Protein AF-A0A7C2GKR4-F1 (afdb_monomer_lite)

pLDDT: mean 96.45, std 2.6, range [79.19, 98.88]

Structure (mmCIF, N/CA/C/O backbone):
data_AF-A0A7C2GKR4-F1
#
_entry.id   AF-A0A7C2GKR4-F1
#
loop_
_atom_site.group_PDB
_atom_site.id
_atom_site.type_symbol
_atom_site.label_atom_id
_atom_site.label_alt_id
_atom_site.label_comp_id
_atom_site.label_asym_id
_atom_site.label_entity_id
_atom_site.label_seq_id
_atom_site.pdbx_PDB_ins_code
_atom_site.Cartn_x
_atom_site.Cartn_y
_atom_site.Cartn_z
_atom_site.occupancy
_atom_site.B_iso_or_equiv
_atom_site.auth_seq_id
_atom_site.auth_comp_id
_atom_site.auth_asym_id
_atom_site.auth_atom_id
_atom_site.pdbx_PDB_model_num
ATOM 1 N N . MET A 1 1 ? 15.691 4.548 -30.842 1.00 79.19 1 MET A N 1
ATOM 2 C CA . MET A 1 1 ? 14.379 3.906 -30.612 1.00 79.19 1 MET A CA 1
ATOM 3 C C . MET A 1 1 ? 13.362 5.008 -30.413 1.00 79.19 1 MET A C 1
ATOM 5 O O . MET A 1 1 ? 13.678 5.963 -29.714 1.00 79.19 1 MET A O 1
ATOM 9 N N . ASP A 1 2 ? 12.206 4.908 -31.058 1.00 91.75 2 ASP A N 1
ATOM 10 C CA . ASP A 1 2 ? 11.122 5.875 -30.891 1.00 91.75 2 ASP A CA 1
ATOM 11 C C . ASP A 1 2 ? 10.295 5.508 -29.648 1.00 91.75 2 ASP A C 1
ATOM 13 O O . ASP A 1 2 ? 9.691 4.438 -29.589 1.00 91.75 2 ASP A O 1
ATOM 17 N N . LEU A 1 3 ? 10.321 6.376 -28.632 1.00 93.88 3 LEU A N 1
ATOM 18 C CA . LEU A 1 3 ? 9.583 6.159 -27.385 1.00 93.88 3 LEU A CA 1
ATOM 19 C C . LEU A 1 3 ? 8.070 6.296 -27.583 1.00 93.88 3 LEU A C 1
ATOM 21 O O . LEU A 1 3 ? 7.325 5.684 -26.824 1.00 93.88 3 LEU A O 1
ATOM 25 N N . GLN A 1 4 ? 7.627 7.082 -28.571 1.00 96.06 4 GLN A N 1
ATOM 26 C CA . GLN A 1 4 ? 6.210 7.232 -28.894 1.00 96.06 4 GLN A CA 1
ATOM 27 C C . GLN A 1 4 ? 5.673 5.951 -29.512 1.00 96.06 4 GLN A C 1
ATOM 29 O O . GLN A 1 4 ? 4.728 5.384 -28.976 1.00 96.06 4 GLN A O 1
ATOM 34 N N . ALA A 1 5 ? 6.342 5.435 -30.543 1.00 95.56 5 ALA A N 1
ATOM 35 C CA . ALA A 1 5 ? 5.950 4.175 -31.168 1.00 95.56 5 ALA A CA 1
ATOM 36 C C . ALA A 1 5 ? 5.883 3.021 -30.149 1.00 95.56 5 ALA A C 1
ATOM 38 O O . ALA A 1 5 ? 4.905 2.281 -30.110 1.00 95.56 5 ALA A O 1
ATOM 39 N N . LEU A 1 6 ? 6.881 2.909 -29.262 1.00 95.44 6 LEU A N 1
ATOM 40 C CA . LEU A 1 6 ? 6.879 1.884 -28.215 1.00 95.44 6 LEU A CA 1
ATOM 41 C C . LEU A 1 6 ? 5.726 2.071 -27.211 1.00 95.44 6 LEU A C 1
ATOM 43 O O . LEU A 1 6 ? 5.112 1.095 -26.785 1.00 95.44 6 LEU A O 1
ATOM 47 N N . ALA A 1 7 ? 5.432 3.311 -26.820 1.00 97.38 7 ALA A N 1
ATOM 48 C CA . ALA A 1 7 ? 4.322 3.620 -25.926 1.00 97.38 7 ALA A CA 1
ATOM 49 C C . ALA A 1 7 ? 2.961 3.276 -26.560 1.00 97.38 7 ALA A C 1
ATOM 51 O O . ALA A 1 7 ? 2.108 2.689 -25.890 1.00 97.38 7 ALA A O 1
ATOM 52 N N . ASP A 1 8 ? 2.788 3.566 -27.851 1.00 97.69 8 ASP A N 1
ATOM 53 C CA . ASP A 1 8 ? 1.575 3.256 -28.612 1.00 97.69 8 ASP A CA 1
ATOM 54 C C . ASP A 1 8 ? 1.374 1.737 -28.739 1.00 97.69 8 ASP A C 1
ATOM 56 O O . ASP A 1 8 ? 0.300 1.230 -28.410 1.00 97.69 8 ASP A O 1
ATOM 60 N N . GLU A 1 9 ? 2.425 0.988 -29.093 1.00 96.25 9 GLU A N 1
ATOM 61 C CA . GLU A 1 9 ? 2.390 -0.482 -29.162 1.00 96.25 9 GLU A CA 1
ATOM 62 C C . GLU A 1 9 ? 2.041 -1.129 -27.813 1.00 96.25 9 GLU A C 1
ATOM 64 O O . GLU A 1 9 ? 1.281 -2.101 -27.745 1.00 96.25 9 GLU A O 1
ATOM 69 N N . VAL A 1 10 ? 2.618 -0.619 -26.719 1.00 97.38 10 VAL A N 1
ATOM 70 C CA . VAL A 1 10 ? 2.331 -1.119 -25.368 1.00 97.38 10 VAL A CA 1
ATOM 71 C C . VAL A 1 10 ? 0.897 -0.771 -24.962 1.00 97.38 10 VAL A C 1
ATOM 73 O O . VAL A 1 10 ? 0.216 -1.617 -24.378 1.00 97.38 10 VAL A O 1
ATOM 76 N N . SER A 1 11 ? 0.420 0.429 -25.298 1.00 97.75 11 SER A N 1
ATOM 77 C CA . SER A 1 11 ? -0.954 0.859 -25.019 1.00 97.75 11 SER A CA 1
ATOM 78 C C . SER A 1 11 ? -1.978 -0.023 -25.728 1.00 97.75 11 SER A C 1
ATOM 80 O O . SER A 1 11 ? -2.926 -0.499 -25.100 1.00 97.75 11 SER A O 1
ATOM 82 N N . GLU A 1 12 ? -1.762 -0.287 -27.019 1.00 97.00 12 GLU A N 1
ATOM 83 C CA . GLU A 1 12 ? -2.618 -1.159 -27.826 1.00 97.00 12 GLU A CA 1
ATOM 84 C C . GLU A 1 12 ? -2.652 -2.582 -27.256 1.00 97.00 12 GLU A C 1
ATOM 86 O O . GLU A 1 12 ? -3.723 -3.165 -27.095 1.00 97.00 12 GLU A O 1
ATOM 91 N N . HIS A 1 13 ? -1.492 -3.124 -26.870 1.00 96.19 13 HIS A N 1
ATOM 92 C CA . HIS A 1 13 ? -1.405 -4.462 -26.286 1.00 96.19 13 HIS A CA 1
ATOM 93 C C . HIS A 1 13 ? -2.127 -4.586 -24.934 1.00 96.19 13 HIS A C 1
ATOM 95 O O . HIS A 1 13 ? -2.734 -5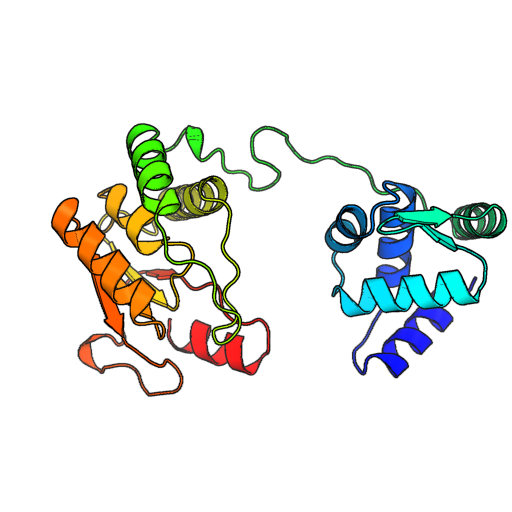.620 -24.648 1.00 96.19 13 HIS A O 1
ATOM 101 N N . LEU A 1 14 ? -2.030 -3.565 -24.079 1.00 96.25 14 LEU A N 1
ATOM 102 C CA . LEU A 1 14 ? -2.551 -3.616 -22.711 1.00 96.25 14 LEU A CA 1
ATOM 103 C C . LEU A 1 14 ? -4.010 -3.168 -22.588 1.00 96.25 14 LEU A C 1
ATOM 105 O O . LEU A 1 14 ? -4.655 -3.512 -21.594 1.00 96.25 14 LEU A O 1
ATOM 109 N N . GLY A 1 15 ? -4.524 -2.419 -23.566 1.00 95.56 15 GLY A N 1
ATOM 110 C CA . GLY A 1 15 ? -5.873 -1.853 -23.533 1.00 95.56 15 GLY A CA 1
ATOM 111 C C . GLY A 1 15 ? -6.021 -0.657 -22.585 1.00 95.56 15 GLY A C 1
ATOM 112 O O . GLY A 1 15 ? -7.141 -0.306 -22.219 1.00 95.56 15 GLY A O 1
ATOM 113 N N . PHE A 1 16 ? -4.913 -0.036 -22.169 1.00 94.62 16 PHE A N 1
ATOM 114 C CA . PHE A 1 16 ? -4.896 1.194 -21.373 1.00 94.62 16 PHE A CA 1
ATOM 115 C C . PHE A 1 16 ? -3.690 2.065 -21.760 1.00 94.62 16 PHE A C 1
ATOM 117 O O . PHE A 1 16 ? -2.688 1.531 -22.237 1.00 94.62 16 PHE A O 1
ATOM 124 N N . PRO A 1 17 ? -3.761 3.397 -21.575 1.00 96.75 17 PRO A N 1
ATOM 125 C CA . PRO A 1 17 ? -2.723 4.301 -22.054 1.00 96.75 17 PRO A CA 1
ATOM 126 C C . PRO A 1 17 ? -1.402 4.133 -21.294 1.00 96.75 17 PRO A C 1
ATOM 128 O O . PRO A 1 17 ? -1.359 4.179 -20.065 1.00 96.75 17 PRO A O 1
ATOM 131 N N . VAL A 1 18 ? -0.319 4.018 -22.056 1.00 97.81 18 VAL A N 1
ATOM 132 C CA . VAL A 1 18 ? 1.076 4.134 -21.631 1.00 97.81 18 VAL A CA 1
ATOM 133 C C . VAL A 1 18 ? 1.699 5.251 -22.459 1.00 97.81 18 VAL A C 1
ATOM 135 O O . VAL A 1 18 ? 1.571 5.281 -23.677 1.00 97.81 18 VAL A O 1
ATOM 138 N N . SER A 1 19 ? 2.347 6.207 -21.803 1.00 97.88 19 SER A N 1
ATOM 139 C CA . SER A 1 19 ? 2.937 7.380 -22.448 1.00 97.88 19 SER A CA 1
ATOM 140 C C . SER A 1 19 ? 4.431 7.187 -22.753 1.00 97.88 19 SER A C 1
ATOM 142 O O . SER A 1 19 ? 5.107 6.375 -22.113 1.00 97.88 19 SER A O 1
ATOM 144 N N . PRO A 1 20 ? 5.023 7.998 -23.649 1.00 97.38 20 PRO A N 1
ATOM 145 C CA . PRO A 1 20 ? 6.476 8.011 -23.846 1.00 97.38 20 PRO A CA 1
ATOM 146 C C . PRO A 1 20 ? 7.244 8.334 -22.556 1.00 97.38 20 PRO A C 1
ATOM 148 O O . PRO A 1 20 ? 8.371 7.876 -22.359 1.00 97.38 20 PRO A O 1
ATOM 151 N N . ALA A 1 21 ? 6.637 9.116 -21.656 1.00 96.94 21 ALA A N 1
ATOM 152 C CA . ALA A 1 21 ? 7.205 9.424 -20.348 1.00 96.94 21 ALA A CA 1
ATOM 153 C C . ALA A 1 21 ? 7.235 8.188 -19.432 1.00 96.94 21 ALA A C 1
ATOM 155 O O . ALA A 1 21 ? 8.199 8.011 -18.688 1.00 96.94 21 ALA A O 1
ATOM 156 N N . ASP A 1 22 ? 6.235 7.308 -19.512 1.00 97.69 22 ASP A N 1
ATOM 157 C CA . ASP A 1 22 ? 6.207 6.029 -18.790 1.0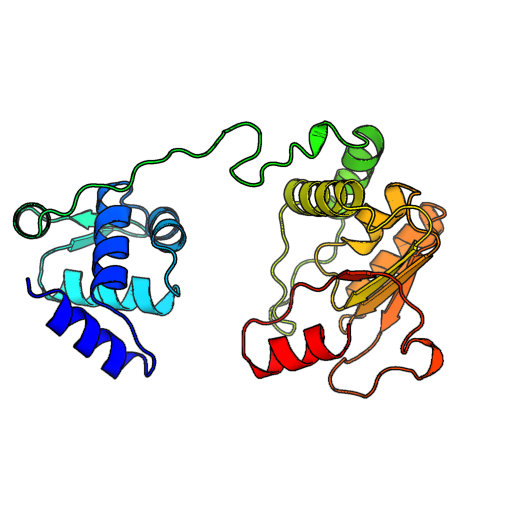0 97.69 22 ASP A CA 1
ATOM 158 C C . ASP A 1 22 ? 7.331 5.112 -19.257 1.00 97.69 22 ASP A C 1
ATOM 160 O O . ASP A 1 22 ? 8.124 4.636 -18.443 1.00 97.69 22 ASP A O 1
ATOM 164 N N . VAL A 1 23 ? 7.472 4.953 -20.575 1.00 97.62 23 VAL A N 1
ATOM 165 C CA . VAL A 1 23 ? 8.570 4.190 -21.186 1.00 97.62 23 VAL A CA 1
ATOM 166 C C . VAL A 1 23 ? 9.926 4.759 -20.757 1.00 97.62 23 VAL A C 1
ATOM 168 O O . VAL A 1 23 ? 10.808 4.017 -20.314 1.00 97.62 23 VAL A O 1
ATOM 171 N N . ARG A 1 24 ? 10.084 6.090 -20.811 1.00 97.44 24 ARG A N 1
ATOM 172 C CA . ARG A 1 24 ? 11.295 6.787 -20.354 1.00 97.44 24 ARG A CA 1
ATOM 173 C C . ARG A 1 24 ? 11.609 6.483 -18.887 1.00 97.44 24 ARG A C 1
ATOM 175 O O . ARG A 1 24 ? 12.774 6.256 -18.563 1.00 97.44 24 ARG A O 1
ATOM 182 N N . ARG A 1 25 ? 10.603 6.472 -18.005 1.00 97.44 25 ARG A N 1
ATOM 183 C CA . ARG A 1 25 ? 10.774 6.153 -16.576 1.00 97.44 25 ARG A CA 1
ATOM 184 C C . ARG A 1 25 ? 11.200 4.706 -16.357 1.00 97.44 25 ARG A C 1
ATOM 186 O O . ARG A 1 25 ? 12.098 4.484 -15.549 1.00 97.44 25 ARG A O 1
ATOM 193 N N . VAL A 1 26 ? 10.635 3.751 -17.099 1.00 97.94 26 VAL A N 1
ATOM 194 C CA . VAL A 1 26 ? 11.051 2.338 -17.036 1.00 97.94 26 VAL A CA 1
ATOM 195 C C . VAL A 1 26 ? 12.521 2.187 -17.437 1.00 97.94 26 VAL A C 1
ATOM 197 O O . VAL A 1 26 ? 13.283 1.572 -16.697 1.00 97.94 26 VAL A O 1
ATOM 200 N N . TRP A 1 27 ? 12.958 2.806 -18.541 1.00 96.88 27 TRP A N 1
ATOM 201 C CA . TRP A 1 27 ? 14.374 2.804 -18.947 1.00 96.88 27 TRP A CA 1
ATOM 202 C C . TRP A 1 27 ? 15.300 3.451 -17.924 1.00 96.88 27 TRP A C 1
ATOM 204 O O . TRP A 1 27 ? 16.346 2.892 -17.600 1.00 96.88 27 TRP A O 1
ATOM 214 N N . ALA A 1 28 ? 14.925 4.621 -17.408 1.00 97.44 28 ALA A N 1
ATOM 215 C CA . ALA A 1 28 ? 15.723 5.333 -16.419 1.00 97.44 28 ALA A CA 1
ATOM 216 C C . ALA A 1 28 ? 15.856 4.530 -15.112 1.00 97.44 28 ALA A C 1
ATOM 218 O O . ALA A 1 28 ? 16.925 4.508 -14.502 1.00 97.44 28 ALA A O 1
ATOM 219 N N . ALA A 1 29 ? 14.784 3.860 -14.679 1.00 97.81 29 ALA A N 1
ATOM 220 C CA . ALA A 1 29 ? 14.792 3.018 -13.489 1.00 97.81 29 ALA A CA 1
ATOM 221 C C . ALA A 1 29 ? 15.652 1.762 -13.703 1.00 97.81 29 ALA A C 1
ATOM 223 O O . ALA A 1 29 ? 16.520 1.474 -12.882 1.00 97.81 29 ALA A O 1
ATOM 224 N N . LEU A 1 30 ? 15.469 1.074 -14.836 1.00 97.75 30 LEU A N 1
ATOM 225 C CA . LEU A 1 30 ? 16.258 -0.092 -15.245 1.00 97.75 30 LEU A CA 1
ATOM 226 C C . LEU A 1 30 ? 17.761 0.220 -15.309 1.00 97.75 30 LEU A C 1
ATOM 228 O O . LEU A 1 30 ? 18.599 -0.579 -14.897 1.00 97.75 30 LEU A O 1
ATOM 232 N N . ALA A 1 31 ? 18.121 1.395 -15.828 1.00 97.06 31 ALA A N 1
ATOM 233 C CA . ALA A 1 31 ? 19.513 1.822 -15.906 1.00 97.06 31 ALA A CA 1
ATOM 234 C C . ALA A 1 31 ? 20.141 2.084 -14.525 1.00 97.06 31 ALA A C 1
ATOM 236 O O . ALA A 1 31 ? 21.366 2.063 -14.408 1.00 97.06 31 ALA A O 1
ATOM 237 N N . ALA A 1 32 ? 19.326 2.336 -13.495 1.00 96.88 32 ALA A N 1
ATOM 238 C CA . ALA A 1 32 ? 19.787 2.535 -12.123 1.00 96.88 32 ALA A CA 1
ATOM 239 C C . ALA A 1 32 ? 19.924 1.219 -11.344 1.00 96.88 32 ALA A C 1
ATOM 241 O O . ALA A 1 32 ? 20.833 1.098 -10.525 1.00 96.88 32 ALA A O 1
ATOM 242 N N . ASP A 1 33 ? 19.043 0.247 -11.584 1.00 96.56 33 ASP A N 1
ATOM 243 C CA . ASP A 1 33 ? 19.065 -1.066 -10.937 1.00 96.56 33 ASP A CA 1
ATOM 244 C C . ASP A 1 33 ? 18.518 -2.135 -11.902 1.00 96.56 33 ASP A C 1
ATOM 246 O O . ASP A 1 33 ? 17.401 -1.981 -12.394 1.00 96.56 33 ASP A O 1
ATOM 250 N N . PRO A 1 34 ? 19.266 -3.217 -12.191 1.00 96.81 34 PRO A N 1
ATOM 251 C CA . P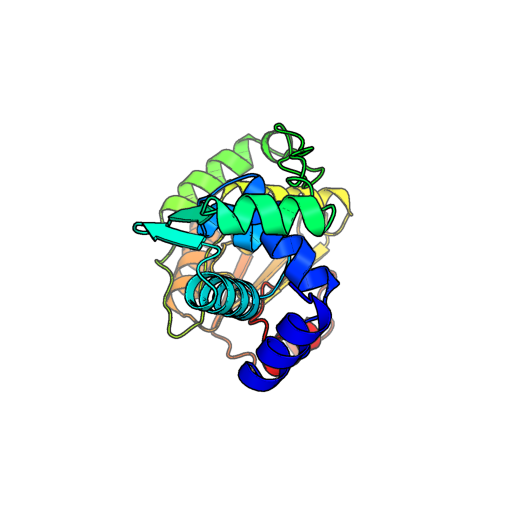RO A 1 34 ? 18.813 -4.257 -13.109 1.00 96.81 34 PRO A CA 1
ATOM 252 C C . PRO A 1 34 ? 17.735 -5.192 -12.534 1.00 96.81 34 PRO A C 1
ATOM 254 O O . PRO A 1 34 ? 17.172 -5.971 -13.300 1.00 96.81 34 PRO A O 1
ATOM 257 N N . SER A 1 35 ? 17.459 -5.198 -11.225 1.00 97.38 35 SER A N 1
ATOM 258 C CA . SER A 1 35 ? 16.428 -6.082 -10.656 1.00 97.38 35 SER A CA 1
ATOM 259 C C . SER A 1 35 ? 15.026 -5.580 -11.008 1.00 97.38 35 SER A C 1
ATOM 261 O O . SER A 1 35 ? 14.661 -4.457 -10.655 1.00 97.38 35 SER A O 1
ATOM 263 N N . PHE A 1 36 ? 14.216 -6.421 -11.661 1.00 96.94 36 PHE A N 1
ATOM 264 C CA . PHE A 1 36 ? 12.839 -6.092 -12.053 1.00 96.94 36 PHE A CA 1
ATOM 265 C C . PHE A 1 36 ? 11.995 -5.623 -10.868 1.00 96.94 36 PHE A C 1
ATOM 267 O O . PHE A 1 36 ? 11.309 -4.604 -10.952 1.00 96.94 36 PHE A O 1
ATOM 274 N N . TRP A 1 37 ? 12.124 -6.308 -9.732 1.00 95.94 37 TRP A N 1
ATOM 275 C CA . TRP A 1 37 ? 11.410 -5.979 -8.499 1.00 95.94 37 TRP A CA 1
ATOM 276 C C . TRP A 1 37 ? 11.900 -4.691 -7.826 1.00 95.94 37 TRP A C 1
ATOM 278 O O . TRP A 1 37 ? 11.194 -4.143 -6.987 1.00 95.94 37 TRP A O 1
ATOM 288 N N . SER A 1 38 ? 13.067 -4.175 -8.222 1.00 94.81 38 SER A N 1
ATOM 289 C CA . SER A 1 38 ? 13.585 -2.877 -7.777 1.00 94.81 38 SER A CA 1
ATOM 290 C C . SER A 1 38 ? 13.164 -1.745 -8.716 1.00 94.81 38 SER A C 1
ATOM 292 O O . SER A 1 38 ? 12.601 -0.737 -8.280 1.00 94.81 38 SER A O 1
ATOM 294 N N . PHE A 1 39 ? 13.388 -1.888 -10.027 1.00 96.38 39 PHE A N 1
ATOM 295 C CA . PHE A 1 39 ? 13.142 -0.779 -10.948 1.00 96.38 39 PHE A CA 1
ATOM 296 C C . PHE A 1 39 ? 11.670 -0.602 -11.327 1.00 96.38 39 PHE A C 1
ATOM 298 O O . PHE A 1 39 ? 11.259 0.533 -11.579 1.00 96.38 39 PHE A O 1
ATOM 305 N N . ALA A 1 40 ? 10.864 -1.670 -11.378 1.00 96.44 40 ALA A N 1
ATOM 306 C CA . ALA A 1 40 ? 9.464 -1.554 -11.789 1.00 96.44 40 ALA A CA 1
ATOM 307 C C . ALA A 1 40 ? 8.646 -0.678 -10.815 1.00 96.44 40 ALA A C 1
ATOM 309 O O . ALA A 1 40 ? 7.997 0.258 -11.293 1.00 96.44 40 ALA A O 1
ATOM 310 N N . PRO A 1 41 ? 8.748 -0.842 -9.477 1.00 94.06 41 PRO A N 1
ATOM 311 C CA . PRO A 1 41 ? 8.127 0.092 -8.534 1.00 94.06 41 PRO A CA 1
ATOM 312 C C . PRO A 1 41 ? 8.673 1.523 -8.661 1.00 94.06 41 PRO A C 1
ATOM 314 O O . PRO A 1 41 ? 7.910 2.492 -8.648 1.00 94.06 41 PRO A O 1
ATOM 317 N N . ARG A 1 42 ? 9.992 1.681 -8.863 1.00 94.75 42 ARG A N 1
ATOM 318 C CA . ARG A 1 4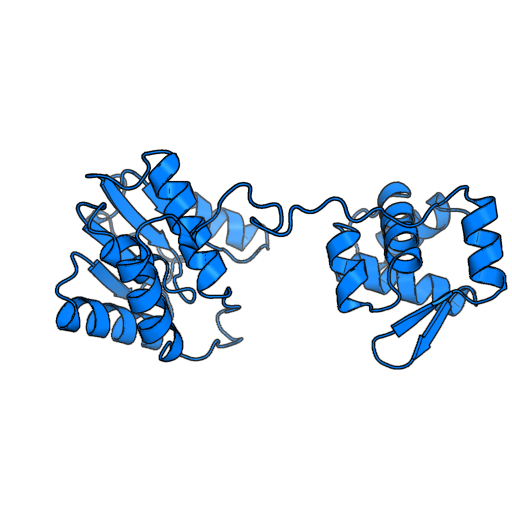2 ? 10.636 3.002 -9.019 1.00 94.75 42 ARG A CA 1
ATOM 319 C C . ARG A 1 42 ? 10.193 3.747 -10.278 1.00 94.75 42 ARG A C 1
ATOM 321 O O . ARG A 1 42 ? 10.181 4.978 -10.276 1.00 94.75 42 ARG A O 1
ATOM 328 N N . ALA A 1 43 ? 9.806 3.031 -11.333 1.00 96.38 43 ALA A N 1
ATOM 329 C CA . ALA A 1 43 ? 9.278 3.629 -12.556 1.00 96.38 43 ALA A CA 1
ATOM 330 C C . ALA A 1 43 ? 7.899 4.286 -12.350 1.00 96.38 43 ALA A C 1
ATOM 332 O O . ALA A 1 43 ? 7.535 5.168 -13.129 1.00 96.38 43 ALA A O 1
ATOM 333 N N . ARG A 1 44 ? 7.167 3.918 -11.283 1.00 95.56 44 ARG A N 1
ATOM 334 C CA . ARG A 1 44 ? 5.817 4.417 -10.956 1.00 95.56 44 ARG A CA 1
ATOM 335 C C . ARG A 1 44 ? 4.837 4.266 -12.123 1.00 95.56 44 ARG A C 1
ATOM 337 O O . ARG A 1 44 ? 4.131 5.208 -12.484 1.00 95.56 44 ARG A O 1
ATOM 344 N N . VAL A 1 45 ? 4.841 3.075 -12.713 1.00 96.38 45 VAL A N 1
ATOM 345 C CA . VAL A 1 45 ? 3.907 2.626 -13.752 1.00 96.38 45 VAL A CA 1
ATOM 346 C C . VAL A 1 45 ? 3.292 1.293 -13.315 1.00 96.38 45 VAL A C 1
ATOM 348 O O . VAL A 1 45 ? 3.922 0.584 -12.525 1.00 96.38 45 VAL A O 1
ATOM 351 N N . PRO A 1 46 ? 2.106 0.904 -13.821 1.00 95.75 46 PRO A N 1
ATOM 352 C CA . PRO A 1 46 ? 1.541 -0.411 -13.531 1.00 95.75 46 PRO A CA 1
ATOM 353 C C . PRO A 1 46 ? 2.527 -1.536 -13.868 1.00 95.75 46 PRO A C 1
ATOM 355 O O . PRO A 1 46 ? 3.189 -1.489 -14.908 1.00 95.75 46 PRO A O 1
ATOM 358 N N . LEU A 1 47 ? 2.590 -2.585 -13.042 1.00 95.75 47 LEU A N 1
ATOM 359 C CA . LEU A 1 47 ? 3.534 -3.696 -13.233 1.00 95.75 47 LEU A CA 1
ATOM 360 C C . LEU A 1 47 ? 3.417 -4.328 -14.632 1.00 95.75 47 LEU A C 1
ATOM 362 O O . LEU A 1 47 ? 4.424 -4.640 -15.267 1.00 95.75 47 LEU A O 1
ATOM 366 N N . ARG A 1 48 ? 2.183 -4.442 -15.149 1.00 96.00 48 ARG A N 1
ATOM 367 C CA . ARG A 1 48 ? 1.908 -4.928 -16.513 1.00 96.00 48 ARG A CA 1
ATOM 368 C C . ARG A 1 48 ? 2.520 -4.031 -17.593 1.00 96.00 48 ARG A C 1
ATOM 370 O O . ARG A 1 48 ? 3.009 -4.550 -18.591 1.00 96.00 48 ARG A O 1
ATOM 377 N N . ALA A 1 49 ? 2.542 -2.714 -17.380 1.00 97.44 49 ALA A N 1
ATOM 378 C CA 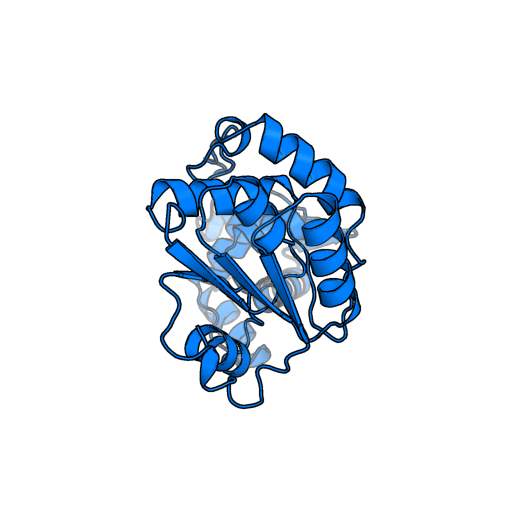. ALA A 1 49 ? 3.187 -1.767 -18.286 1.00 97.44 49 ALA A CA 1
ATOM 379 C C . ALA A 1 49 ? 4.713 -1.906 -18.249 1.00 97.44 49 ALA A C 1
ATOM 381 O O . ALA A 1 49 ? 5.333 -2.021 -19.303 1.00 97.44 49 ALA A O 1
ATOM 382 N N . ALA A 1 50 ? 5.318 -1.987 -17.057 1.00 97.62 50 ALA A N 1
ATOM 383 C CA . ALA A 1 50 ? 6.758 -2.226 -16.926 1.00 97.62 50 ALA A CA 1
ATOM 384 C C . ALA A 1 50 ? 7.182 -3.537 -17.613 1.00 97.62 50 ALA A C 1
ATOM 386 O O . ALA A 1 50 ? 8.143 -3.544 -18.383 1.00 97.62 50 ALA A O 1
ATOM 387 N N . GLY A 1 51 ? 6.435 -4.625 -17.397 1.00 97.31 51 GLY A N 1
ATOM 388 C CA . GLY A 1 51 ? 6.682 -5.918 -18.041 1.00 97.31 51 GLY A CA 1
ATOM 389 C C . GLY A 1 51 ? 6.542 -5.874 -19.566 1.00 97.31 51 GLY A C 1
ATOM 390 O O . GLY A 1 51 ? 7.411 -6.381 -20.273 1.00 97.31 51 GLY A O 1
ATOM 391 N N . ALA A 1 52 ? 5.498 -5.221 -20.089 1.00 97.81 52 ALA A N 1
ATOM 392 C CA . ALA A 1 52 ? 5.296 -5.074 -21.532 1.00 97.81 52 ALA A CA 1
ATOM 393 C C . ALA A 1 52 ? 6.408 -4.247 -22.197 1.00 97.81 52 ALA A C 1
ATOM 395 O O . ALA A 1 52 ? 6.896 -4.618 -23.265 1.00 97.81 52 ALA A O 1
ATOM 396 N N . VAL A 1 53 ? 6.862 -3.172 -21.541 1.00 97.81 53 VAL A N 1
ATOM 397 C CA . VAL A 1 53 ? 8.025 -2.398 -21.994 1.00 97.81 53 VAL A CA 1
ATOM 398 C C . VAL A 1 53 ? 9.268 -3.289 -22.024 1.00 97.81 53 VAL A C 1
ATOM 400 O O . VAL A 1 53 ? 9.918 -3.371 -23.061 1.00 97.81 53 VAL A O 1
ATOM 403 N N . VAL A 1 54 ? 9.576 -4.017 -20.944 1.00 97.56 54 VAL A N 1
ATOM 404 C CA . VAL A 1 54 ? 10.732 -4.937 -20.892 1.00 97.56 54 VAL A CA 1
ATOM 405 C C . VAL A 1 54 ? 10.686 -5.975 -22.016 1.00 97.56 54 VAL A C 1
ATOM 407 O O . VAL A 1 54 ? 11.689 -6.156 -22.703 1.00 97.56 54 VAL A O 1
ATOM 410 N N . ALA A 1 55 ? 9.530 -6.592 -22.266 1.00 97.00 55 ALA A N 1
ATOM 411 C CA . ALA A 1 55 ? 9.367 -7.588 -23.326 1.00 97.00 55 ALA A CA 1
ATOM 412 C C . ALA A 1 55 ? 9.657 -7.017 -24.727 1.00 97.00 55 ALA A C 1
ATOM 414 O O . ALA A 1 55 ? 10.268 -7.677 -25.567 1.00 97.00 55 ALA A O 1
ATOM 415 N N . ARG A 1 56 ? 9.261 -5.767 -24.997 1.00 96.81 56 ARG A N 1
ATOM 416 C CA . ARG A 1 56 ? 9.555 -5.096 -26.276 1.00 96.81 56 ARG A CA 1
ATOM 417 C C . ARG A 1 56 ? 11.026 -4.723 -26.416 1.00 96.81 56 ARG A C 1
ATOM 419 O O . ARG A 1 56 ? 11.589 -4.835 -27.502 1.00 96.81 56 ARG A O 1
ATOM 426 N N . LEU A 1 57 ? 11.668 -4.327 -25.321 1.00 96.50 57 LEU A N 1
ATOM 427 C CA . LEU A 1 57 ? 13.105 -4.060 -25.304 1.00 96.50 57 LEU A CA 1
ATOM 428 C C . LEU A 1 57 ? 13.924 -5.326 -25.536 1.00 96.50 57 LEU A C 1
ATOM 430 O O . LEU A 1 57 ? 14.944 -5.269 -26.223 1.00 96.50 57 LEU A O 1
ATOM 434 N N . GLU A 1 58 ? 13.482 -6.451 -24.979 1.00 97.50 58 GLU A N 1
ATOM 435 C CA . GLU A 1 58 ? 14.106 -7.755 -25.192 1.00 97.50 58 GLU A CA 1
ATOM 436 C C . GLU A 1 58 ? 13.954 -8.179 -26.655 1.00 97.50 58 GLU A C 1
ATOM 438 O O . GLU A 1 58 ? 14.946 -8.501 -27.306 1.00 97.50 58 GLU A O 1
ATOM 443 N N . ALA A 1 59 ? 12.740 -8.080 -27.210 1.00 96.38 59 ALA A N 1
ATOM 444 C CA . ALA A 1 59 ? 12.473 -8.384 -28.617 1.00 96.38 59 ALA A CA 1
ATOM 445 C C . ALA A 1 59 ? 13.302 -7.513 -29.581 1.00 96.38 59 ALA A C 1
ATOM 447 O O . ALA A 1 59 ? 13.700 -7.973 -30.650 1.00 96.38 59 ALA A O 1
ATOM 448 N N . ALA A 1 60 ? 13.605 -6.272 -29.190 1.00 95.62 60 ALA A N 1
ATOM 449 C CA . ALA A 1 60 ? 14.478 -5.363 -29.930 1.00 95.62 60 ALA A CA 1
ATOM 450 C C . ALA A 1 60 ? 15.986 -5.596 -29.682 1.00 95.62 60 ALA A C 1
ATOM 452 O O . ALA A 1 60 ? 16.815 -4.848 -30.203 1.00 95.62 60 ALA A O 1
ATOM 453 N N . GLY A 1 61 ? 16.368 -6.587 -28.869 1.00 97.50 61 GLY A N 1
ATOM 454 C CA . GLY A 1 61 ? 17.763 -6.893 -28.530 1.00 97.50 61 GLY A CA 1
ATOM 455 C C . GLY A 1 61 ? 18.450 -5.836 -27.656 1.00 97.50 61 GLY A C 1
ATOM 456 O O . GLY A 1 61 ? 19.682 -5.795 -27.578 1.00 97.50 61 GLY A O 1
ATOM 457 N N . LEU A 1 62 ? 17.684 -4.955 -27.007 1.00 97.62 62 LEU A N 1
ATOM 458 C CA . LEU A 1 62 ? 18.207 -3.881 -26.157 1.00 97.62 62 LEU A CA 1
ATOM 459 C C . LEU A 1 62 ? 18.425 -4.324 -24.711 1.00 97.62 62 LEU A C 1
ATOM 461 O O . LEU A 1 62 ? 19.249 -3.741 -24.003 1.00 97.62 62 LEU A O 1
ATOM 465 N N . VAL A 1 63 ? 17.719 -5.361 -24.272 1.00 98.12 63 VAL A N 1
ATOM 466 C CA . VAL A 1 63 ? 17.939 -5.984 -22.966 1.00 98.12 63 VAL A CA 1
ATOM 467 C C . VAL A 1 63 ? 18.065 -7.496 -23.088 1.00 98.12 63 VAL A C 1
ATOM 469 O O . VAL A 1 63 ? 17.588 -8.087 -24.052 1.00 98.12 63 VAL A O 1
ATOM 472 N N . SER A 1 64 ? 18.705 -8.111 -22.099 1.00 97.81 64 SER A N 1
ATOM 473 C CA . SER A 1 64 ? 18.713 -9.555 -21.877 1.00 97.81 64 SER A CA 1
ATOM 474 C C . SER A 1 64 ? 18.134 -9.881 -20.500 1.00 97.81 64 SER A C 1
ATOM 476 O O . SER A 1 64 ? 18.297 -9.101 -19.554 1.00 97.81 64 SER A O 1
ATOM 478 N N . LEU A 1 65 ? 17.477 -11.036 -20.386 1.00 97.12 65 LEU A N 1
ATOM 479 C CA . LEU A 1 65 ? 16.857 -11.510 -19.149 1.00 97.12 65 LEU A CA 1
ATOM 480 C C . LEU A 1 65 ? 17.710 -12.603 -18.487 1.00 97.12 65 LEU A C 1
ATOM 482 O O . LEU A 1 65 ? 18.096 -13.579 -19.125 1.00 97.12 65 LEU A O 1
ATOM 486 N N . GLU A 1 66 ? 17.991 -12.443 -17.193 1.00 93.69 66 GLU A N 1
ATOM 487 C CA . GLU A 1 66 ? 18.720 -13.400 -16.350 1.00 93.69 66 GLU A CA 1
ATOM 488 C C . GLU A 1 66 ? 17.996 -13.551 -15.002 1.00 93.69 66 GLU A C 1
ATOM 490 O O . GLU A 1 66 ? 18.280 -12.829 -14.043 1.00 93.69 66 GLU A O 1
ATOM 495 N N . GLY A 1 67 ? 17.044 -14.484 -14.913 1.00 90.19 67 GLY A N 1
ATOM 496 C CA . GLY A 1 67 ? 16.206 -14.627 -13.717 1.00 90.19 67 GLY A CA 1
ATOM 497 C C . GLY A 1 67 ? 15.333 -13.388 -13.504 1.00 90.19 67 GLY A C 1
ATOM 498 O O . GLY A 1 67 ? 14.556 -13.027 -14.382 1.00 90.19 67 GLY A O 1
ATOM 499 N N . ASP A 1 68 ? 15.471 -12.725 -12.355 1.00 89.62 68 ASP A N 1
ATOM 500 C CA . ASP A 1 68 ? 14.783 -11.464 -12.039 1.00 89.62 68 ASP A CA 1
ATOM 501 C C . ASP A 1 68 ? 15.522 -10.215 -12.554 1.00 89.62 68 ASP A C 1
ATOM 503 O O . ASP A 1 68 ? 15.078 -9.088 -12.321 1.00 89.62 68 ASP A O 1
ATOM 507 N N . LYS A 1 69 ? 16.661 -10.392 -13.237 1.00 96.62 69 LYS A N 1
ATOM 508 C CA . LYS A 1 69 ? 17.491 -9.289 -13.725 1.00 96.62 69 LYS A CA 1
ATOM 509 C C . LYS A 1 69 ? 17.230 -9.009 -15.192 1.00 96.62 69 LYS A C 1
ATOM 511 O O . LYS A 1 69 ? 17.317 -9.896 -16.038 1.00 96.62 69 LYS A O 1
ATOM 516 N N . VAL A 1 70 ? 17.020 -7.736 -15.489 1.00 98.00 70 VAL A N 1
ATOM 517 C CA . VAL A 1 70 ? 16.967 -7.178 -16.836 1.00 98.00 70 VAL A CA 1
ATOM 518 C C . VAL A 1 70 ? 18.256 -6.389 -17.044 1.00 98.00 70 VAL A C 1
ATOM 520 O O . VAL A 1 70 ? 18.579 -5.488 -16.271 1.00 98.00 70 VAL A O 1
ATOM 523 N N . ARG A 1 71 ? 19.050 -6.741 -18.055 1.00 97.62 71 ARG A N 1
ATOM 524 C CA . ARG A 1 71 ? 20.350 -6.100 -18.307 1.00 97.62 71 ARG A CA 1
ATOM 525 C C . ARG A 1 71 ? 20.365 -5.411 -19.652 1.00 97.62 71 ARG A C 1
ATOM 527 O O . ARG A 1 71 ? 20.021 -6.021 -20.653 1.00 97.62 71 ARG A O 1
ATOM 534 N N . LEU A 1 72 ? 20.841 -4.168 -19.689 1.00 97.19 72 LEU A N 1
ATOM 535 C CA . LEU A 1 72 ? 21.082 -3.464 -20.947 1.00 97.19 72 LEU A CA 1
ATOM 536 C C . LEU A 1 72 ? 22.204 -4.151 -21.738 1.00 97.19 72 LEU A C 1
ATOM 538 O O . LEU A 1 72 ? 23.336 -4.268 -21.248 1.00 97.19 72 LEU A O 1
ATOM 542 N N . THR A 1 73 ? 21.902 -4.539 -22.977 1.00 98.00 73 THR A N 1
ATOM 543 C CA . THR A 1 73 ? 22.907 -4.970 -23.958 1.00 98.00 73 THR A CA 1
ATOM 544 C C . THR A 1 73 ? 23.758 -3.769 -24.397 1.00 98.00 73 THR A C 1
ATOM 546 O O . THR A 1 73 ? 23.394 -2.621 -24.115 1.00 98.00 73 THR A O 1
ATOM 549 N N . PRO A 1 74 ? 24.883 -3.966 -25.111 1.00 98.06 74 PRO A N 1
ATOM 550 C CA . PRO A 1 74 ? 25.614 -2.848 -25.709 1.00 98.06 74 PRO A CA 1
ATOM 551 C C . PRO A 1 74 ? 24.718 -1.949 -26.577 1.00 98.06 74 PRO A C 1
ATOM 553 O O . PRO A 1 74 ? 24.769 -0.730 -26.441 1.00 98.06 74 PRO A O 1
ATOM 556 N N . ALA A 1 75 ? 23.828 -2.546 -27.380 1.00 97.50 75 ALA A N 1
ATOM 557 C CA . ALA A 1 75 ? 22.849 -1.810 -28.180 1.00 97.50 75 ALA A CA 1
ATOM 558 C C . ALA A 1 75 ? 21.852 -1.030 -27.305 1.00 97.50 75 ALA A C 1
ATOM 560 O O . ALA A 1 75 ? 21.558 0.129 -27.595 1.00 97.50 75 ALA A O 1
ATOM 561 N N . GLY A 1 76 ? 21.379 -1.627 -26.204 1.00 96.94 76 GLY A N 1
ATOM 562 C CA . GLY A 1 76 ? 20.512 -0.959 -25.232 1.00 96.94 76 GLY A CA 1
ATOM 563 C C . GLY A 1 76 ? 21.157 0.254 -24.572 1.00 96.94 76 GLY A C 1
ATOM 564 O O . GLY A 1 76 ? 20.515 1.293 -24.450 1.00 96.94 76 GLY A O 1
ATOM 565 N N . ARG A 1 77 ? 22.438 0.157 -24.199 1.00 96.50 77 ARG A N 1
ATOM 566 C CA . ARG A 1 77 ? 23.197 1.282 -23.620 1.00 96.50 77 ARG A CA 1
ATOM 567 C C . ARG A 1 77 ? 23.327 2.435 -24.610 1.00 96.50 77 ARG A C 1
ATOM 569 O O . ARG A 1 77 ? 22.994 3.563 -24.264 1.00 96.50 77 ARG A O 1
ATOM 576 N N . THR A 1 78 ? 23.714 2.144 -25.851 1.00 96.69 78 THR A N 1
ATOM 577 C CA . THR A 1 78 ? 23.790 3.161 -26.909 1.00 96.69 78 THR A CA 1
ATOM 578 C C . THR A 1 78 ? 22.427 3.801 -27.182 1.00 96.69 78 THR A C 1
ATOM 580 O O . THR A 1 78 ? 22.338 5.018 -27.320 1.00 96.69 78 THR A O 1
ATOM 583 N N . ALA A 1 79 ? 21.348 3.014 -27.220 1.00 95.81 79 ALA A N 1
ATOM 584 C CA . ALA A 1 79 ? 20.000 3.541 -27.430 1.00 95.81 79 ALA A CA 1
ATOM 585 C C . ALA A 1 79 ? 19.540 4.453 -26.275 1.00 95.81 79 ALA A C 1
ATOM 587 O O . ALA A 1 79 ? 18.907 5.482 -26.518 1.00 95.81 79 ALA A O 1
ATOM 588 N N . LEU A 1 80 ? 19.886 4.098 -25.035 1.00 94.94 80 LEU A N 1
ATOM 589 C CA . LEU A 1 80 ? 19.600 4.877 -23.830 1.00 94.94 80 LEU A CA 1
ATOM 590 C C . LEU A 1 80 ? 20.334 6.229 -23.833 1.00 94.94 80 LEU A C 1
ATOM 592 O O . LEU A 1 80 ? 19.718 7.265 -23.569 1.00 94.94 80 LEU A O 1
ATOM 596 N N . GLU A 1 81 ? 21.614 6.230 -24.215 1.00 94.94 81 GLU A N 1
ATOM 597 C CA . GLU A 1 81 ? 22.425 7.443 -24.390 1.00 94.94 81 GLU A CA 1
ATOM 598 C C . GLU A 1 81 ? 21.869 8.350 -25.496 1.00 94.94 81 GLU A C 1
ATOM 600 O O . GLU A 1 81 ? 21.682 9.547 -25.280 1.00 94.94 81 GLU A O 1
ATOM 605 N N . GLN A 1 82 ? 21.529 7.784 -26.660 1.00 94.88 82 GLN A N 1
ATOM 606 C CA . GLN A 1 82 ? 20.940 8.526 -27.785 1.00 94.88 82 GLN A CA 1
ATOM 607 C C . GLN A 1 82 ? 19.587 9.158 -27.435 1.00 94.88 82 GLN A C 1
ATOM 609 O O . GLN A 1 82 ? 19.263 10.235 -27.931 1.00 94.88 82 GLN A O 1
ATOM 614 N N . ALA A 1 83 ? 18.805 8.514 -26.566 1.00 93.62 83 ALA A N 1
ATOM 615 C CA . ALA A 1 83 ? 17.543 9.049 -26.058 1.00 93.62 83 ALA A CA 1
ATOM 616 C C . ALA A 1 83 ? 17.728 10.100 -24.940 1.00 93.62 83 ALA A C 1
ATOM 618 O O . ALA A 1 83 ? 16.742 10.631 -24.410 1.00 93.62 83 ALA A O 1
ATOM 619 N N . GLY A 1 84 ? 18.972 10.385 -24.535 1.00 95.50 84 GLY A N 1
ATOM 620 C CA . GLY A 1 84 ? 19.285 11.301 -23.440 1.00 95.50 84 GLY A CA 1
ATOM 621 C C . GLY A 1 84 ? 18.649 10.863 -22.120 1.00 95.50 84 GLY A C 1
ATOM 622 O O . GLY A 1 84 ? 18.156 11.704 -21.363 1.00 95.50 84 GLY A O 1
ATOM 623 N N . ILE A 1 85 ? 18.551 9.552 -21.880 1.00 96.12 85 ILE A N 1
ATOM 624 C CA . ILE A 1 85 ? 17.962 8.984 -20.665 1.00 96.12 85 ILE A CA 1
ATOM 625 C C . ILE A 1 85 ? 19.088 8.678 -19.682 1.00 96.12 85 ILE A C 1
ATOM 627 O O . ILE A 1 85 ? 20.002 7.923 -19.987 1.00 96.12 85 ILE A O 1
ATOM 631 N N . ALA A 1 86 ? 19.016 9.274 -18.495 1.00 95.06 86 ALA A N 1
ATOM 632 C CA . ALA A 1 86 ? 19.950 9.014 -17.406 1.00 95.06 86 ALA A CA 1
ATOM 633 C C . ALA A 1 86 ? 19.319 8.065 -16.370 1.00 95.06 86 ALA A C 1
ATOM 635 O O . ALA A 1 86 ? 18.092 8.068 -16.225 1.00 95.06 86 ALA A O 1
ATOM 636 N N . PRO A 1 87 ? 20.129 7.290 -15.625 1.00 96.69 87 PRO A N 1
ATOM 637 C CA . PRO A 1 87 ? 19.651 6.511 -14.487 1.00 96.69 87 PRO A CA 1
ATOM 638 C C . PRO A 1 87 ? 18.892 7.372 -13.466 1.00 96.69 87 PRO A C 1
ATOM 640 O O . PRO A 1 87 ? 19.305 8.496 -13.169 1.00 96.69 87 PRO A O 1
ATOM 643 N N . LEU A 1 88 ? 17.802 6.846 -12.897 1.00 94.94 88 LEU A N 1
ATOM 644 C CA . LEU A 1 88 ? 17.064 7.553 -11.847 1.00 94.94 88 LEU A CA 1
ATOM 645 C C . LEU A 1 88 ? 17.909 7.706 -10.567 1.00 94.94 88 LEU A C 1
ATOM 647 O O . LEU A 1 88 ? 18.442 6.706 -10.070 1.00 94.94 88 LEU A O 1
ATOM 651 N N . PRO A 1 89 ? 17.960 8.909 -9.963 1.00 93.31 89 PRO A N 1
ATOM 652 C CA . PRO A 1 89 ? 18.570 9.092 -8.651 1.00 93.31 89 PRO A CA 1
ATOM 653 C C . PRO A 1 89 ? 17.779 8.350 -7.558 1.00 93.31 89 PRO A C 1
ATOM 655 O O . PRO A 1 89 ? 16.613 7.987 -7.742 1.00 93.31 89 PRO A O 1
ATOM 658 N N . ALA A 1 90 ? 18.411 8.149 -6.401 1.00 89.06 90 ALA A N 1
ATOM 659 C CA . ALA A 1 90 ? 17.802 7.552 -5.210 1.00 89.06 90 ALA A CA 1
ATOM 660 C C . ALA A 1 90 ? 17.893 8.529 -4.015 1.00 89.06 90 ALA A C 1
ATOM 662 O O . ALA A 1 90 ? 18.773 8.380 -3.172 1.00 89.06 90 ALA A O 1
ATOM 663 N N . PRO A 1 91 ? 17.039 9.573 -3.957 1.00 90.06 91 PRO A N 1
ATOM 664 C CA . PRO A 1 91 ? 17.121 10.629 -2.942 1.00 90.06 91 PRO A CA 1
ATOM 665 C C . PRO A 1 91 ? 16.393 10.296 -1.624 1.00 90.06 91 PRO A C 1
ATOM 667 O O . PRO A 1 91 ? 16.172 11.187 -0.806 1.00 90.06 91 PRO A O 1
ATOM 670 N N . GLU A 1 92 ? 15.942 9.057 -1.431 1.00 90.12 92 GLU A N 1
ATOM 671 C CA . GLU A 1 92 ? 15.090 8.680 -0.301 1.00 90.12 92 GLU A CA 1
ATOM 672 C C . GLU A 1 92 ? 15.796 8.855 1.050 1.00 90.12 92 GLU A C 1
ATOM 674 O O . GLU A 1 92 ? 16.949 8.468 1.238 1.00 90.12 92 GLU A O 1
ATOM 679 N N . CYS A 1 93 ? 15.080 9.428 2.024 1.00 92.50 93 CYS A N 1
ATOM 680 C CA . CYS A 1 93 ? 15.587 9.566 3.384 1.00 92.50 93 CYS A CA 1
ATOM 681 C C . CYS A 1 93 ? 15.606 8.191 4.072 1.00 92.50 93 CYS A C 1
ATOM 683 O O . CYS A 1 93 ? 14.534 7.605 4.246 1.00 92.50 93 CYS A O 1
ATOM 685 N N . PRO A 1 94 ? 16.762 7.693 4.548 1.00 89.94 94 PRO A N 1
ATOM 686 C CA . PRO A 1 94 ? 16.849 6.365 5.156 1.00 89.94 94 PRO A CA 1
ATOM 687 C C . PRO A 1 94 ? 16.089 6.261 6.486 1.00 89.94 94 PRO A C 1
ATOM 689 O O . PRO A 1 94 ? 15.696 5.168 6.875 1.00 89.94 94 PRO A O 1
ATOM 692 N N . ALA A 1 95 ? 15.851 7.383 7.175 1.00 89.69 95 ALA A N 1
ATOM 693 C CA . ALA A 1 95 ? 15.168 7.387 8.468 1.00 89.69 95 ALA A CA 1
ATOM 694 C C . ALA A 1 95 ? 13.646 7.195 8.353 1.00 89.69 95 ALA A C 1
ATOM 696 O O . ALA A 1 95 ? 13.055 6.530 9.194 1.00 89.69 95 ALA A O 1
ATOM 697 N N . CYS A 1 96 ? 13.005 7.778 7.334 1.00 91.38 96 CYS A N 1
ATOM 698 C CA . CYS A 1 96 ? 11.551 7.672 7.140 1.00 91.38 96 CYS A CA 1
ATOM 699 C C . CYS A 1 96 ? 11.154 6.889 5.883 1.00 91.38 96 CYS A C 1
ATOM 701 O O . CYS A 1 96 ? 9.964 6.727 5.623 1.00 91.38 96 CYS A O 1
ATOM 703 N N . ARG A 1 97 ? 12.125 6.439 5.079 1.00 90.31 97 ARG A N 1
ATOM 704 C CA . ARG A 1 97 ? 11.915 5.730 3.804 1.00 90.31 97 ARG A CA 1
ATOM 705 C C . ARG A 1 97 ? 10.971 6.484 2.860 1.00 90.31 97 ARG A C 1
ATOM 707 O O . ARG A 1 97 ? 10.101 5.907 2.225 1.00 90.31 97 ARG A O 1
ATOM 714 N N . GLY A 1 98 ? 11.101 7.813 2.838 1.00 91.81 98 GLY A N 1
ATOM 715 C CA . GLY A 1 98 ? 10.285 8.700 2.004 1.00 91.81 98 GLY A CA 1
ATOM 716 C C . GLY A 1 98 ? 8.875 9.003 2.528 1.00 91.81 98 GLY A C 1
ATOM 717 O O . GLY A 1 98 ? 8.188 9.812 1.914 1.00 91.81 98 GLY A O 1
ATOM 718 N N . THR A 1 99 ? 8.451 8.439 3.663 1.00 92.94 99 THR A N 1
ATOM 719 C CA . THR A 1 99 ? 7.098 8.670 4.216 1.00 92.94 99 THR A CA 1
ATOM 720 C C . THR A 1 99 ? 6.951 10.007 4.946 1.00 92.94 99 THR A C 1
ATOM 722 O O . THR A 1 99 ? 5.841 10.468 5.182 1.00 92.94 99 THR A O 1
ATOM 725 N N . GLY A 1 100 ? 8.067 10.625 5.350 1.00 94.44 100 GLY A N 1
ATOM 726 C CA . GLY A 1 100 ? 8.063 11.800 6.230 1.00 94.44 100 GLY A CA 1
ATOM 727 C C . GLY A 1 100 ? 7.788 11.482 7.705 1.00 94.44 100 GLY A C 1
ATOM 728 O O . GLY A 1 100 ? 7.963 12.361 8.542 1.00 94.44 100 GLY A O 1
ATOM 729 N N . VAL A 1 101 ? 7.456 10.229 8.039 1.00 94.62 101 VAL A N 1
ATOM 730 C CA . VAL A 1 101 ? 7.085 9.790 9.390 1.00 94.62 101 VAL A CA 1
ATOM 731 C C . VAL A 1 101 ? 8.091 8.765 9.915 1.00 94.62 101 VAL A C 1
ATOM 733 O O . VAL A 1 101 ? 8.415 7.776 9.258 1.00 94.62 101 VAL A O 1
ATOM 736 N N . VAL A 1 102 ? 8.601 8.998 11.125 1.00 93.69 102 VAL A N 1
ATOM 737 C CA . VAL A 1 102 ? 9.488 8.059 11.833 1.00 93.69 102 VAL A CA 1
ATOM 738 C C . VAL A 1 102 ? 8.670 7.371 12.924 1.00 93.69 102 VAL A C 1
ATOM 740 O O . VAL A 1 102 ? 8.613 7.851 14.057 1.00 93.69 102 VAL A O 1
ATOM 743 N N . GLY A 1 103 ? 7.994 6.279 12.556 1.00 88.50 103 GLY A N 1
ATOM 744 C CA . GLY A 1 103 ? 7.031 5.582 13.417 1.00 88.50 103 GLY A CA 1
ATOM 745 C C . GLY A 1 103 ? 7.630 5.099 14.739 1.00 88.50 103 GLY A C 1
ATOM 746 O O . GLY A 1 103 ? 6.965 5.135 15.766 1.00 88.50 103 GLY A O 1
ATOM 747 N N . GLU A 1 104 ? 8.916 4.755 14.758 1.00 87.69 104 GLU A N 1
ATOM 748 C CA . GLU A 1 104 ? 9.643 4.298 15.947 1.00 87.69 104 GLU A CA 1
ATOM 749 C C . GLU A 1 104 ? 9.726 5.361 17.056 1.00 87.69 104 GLU A C 1
ATOM 751 O O . GLU A 1 104 ? 10.001 5.034 18.209 1.00 87.69 104 GLU A O 1
ATOM 756 N N . ARG A 1 105 ? 9.500 6.643 16.732 1.00 91.94 105 ARG A N 1
ATOM 757 C CA . ARG A 1 105 ? 9.449 7.737 17.718 1.00 91.94 105 ARG A CA 1
ATOM 758 C C . ARG A 1 105 ? 8.066 7.917 18.340 1.00 91.94 105 ARG A C 1
ATOM 760 O O . ARG A 1 105 ? 7.946 8.610 19.347 1.00 91.94 105 ARG A O 1
ATOM 767 N N . PHE A 1 106 ? 7.036 7.336 17.738 1.00 96.62 106 PHE A N 1
ATOM 768 C CA . PHE A 1 106 ? 5.655 7.470 18.169 1.00 96.62 106 PHE A CA 1
ATOM 769 C C . PHE A 1 106 ? 5.260 6.251 19.002 1.00 96.62 106 PHE A C 1
ATOM 771 O O . PHE A 1 106 ? 5.147 5.154 18.464 1.00 96.62 106 PHE A O 1
ATOM 778 N N . LEU A 1 107 ? 5.060 6.448 20.312 1.00 97.88 107 LEU A N 1
ATOM 779 C CA . LEU A 1 107 ? 4.578 5.412 21.239 1.00 97.88 107 LEU A CA 1
ATOM 780 C C . LEU A 1 107 ? 5.344 4.067 21.095 1.00 97.88 107 LEU A C 1
ATOM 782 O O . LEU A 1 107 ? 4.756 3.042 20.744 1.00 97.88 107 LEU A O 1
ATOM 786 N N . PRO A 1 108 ? 6.675 4.050 21.329 1.00 97.31 108 PRO A N 1
ATOM 787 C CA . PRO A 1 108 ? 7.538 2.911 20.989 1.00 97.31 108 PRO A CA 1
ATOM 788 C C . PRO A 1 108 ? 7.198 1.614 21.738 1.00 97.31 108 PRO A C 1
ATOM 790 O O . PRO A 1 108 ? 7.413 0.521 21.215 1.00 97.31 108 PRO A O 1
ATOM 793 N N . GLU A 1 109 ? 6.652 1.710 22.952 1.00 98.06 109 GLU A N 1
ATOM 794 C CA . GLU A 1 109 ? 6.227 0.539 23.727 1.00 98.06 109 GLU A CA 1
ATOM 795 C C . GLU A 1 109 ? 5.005 -0.136 23.091 1.00 98.06 109 GLU A C 1
ATOM 797 O O . GLU A 1 109 ? 4.952 -1.362 22.965 1.00 98.06 109 GLU A O 1
ATOM 802 N N . GLN A 1 110 ? 4.044 0.669 22.633 1.00 98.38 110 GLN A N 1
ATOM 803 C CA . GLN A 1 110 ? 2.852 0.214 21.928 1.00 98.38 110 GLN A CA 1
ATOM 804 C C . GLN A 1 110 ? 3.228 -0.356 20.556 1.00 98.38 110 GLN A C 1
ATOM 806 O O . GLN A 1 110 ? 2.718 -1.412 20.190 1.00 98.38 110 GLN A O 1
ATOM 811 N N . ALA A 1 111 ? 4.195 0.256 19.862 1.00 98.25 111 ALA A N 1
ATOM 812 C CA . ALA A 1 111 ? 4.748 -0.266 18.612 1.00 98.25 111 ALA A CA 1
ATOM 813 C C . ALA A 1 111 ? 5.319 -1.678 18.802 1.00 98.25 111 ALA A C 1
ATOM 815 O O . ALA A 1 111 ? 4.947 -2.619 18.104 1.00 98.25 111 ALA A O 1
ATOM 816 N N . ALA A 1 112 ? 6.171 -1.862 19.816 1.00 98.06 112 ALA A N 1
ATOM 817 C CA . ALA A 1 112 ? 6.764 -3.161 20.127 1.00 98.06 112 ALA A CA 1
ATOM 818 C C . ALA A 1 112 ? 5.716 -4.209 20.543 1.00 98.06 112 ALA A C 1
ATOM 820 O O . ALA A 1 112 ? 5.881 -5.406 20.290 1.00 98.06 112 ALA A O 1
ATOM 821 N N . ARG A 1 113 ? 4.626 -3.784 21.193 1.00 98.12 113 ARG A N 1
ATOM 822 C CA . ARG A 1 113 ? 3.485 -4.655 21.506 1.00 98.12 113 ARG A CA 1
ATOM 823 C C . ARG A 1 113 ? 2.743 -5.067 20.236 1.00 98.12 113 ARG A C 1
ATOM 825 O O . ARG A 1 113 ? 2.544 -6.263 20.035 1.00 98.12 113 ARG A O 1
ATOM 832 N N . PHE A 1 114 ? 2.447 -4.114 19.356 1.00 98.56 114 PHE A N 1
ATOM 833 C CA . PHE A 1 114 ? 1.831 -4.373 18.059 1.00 98.56 114 PHE A CA 1
ATOM 834 C C . PHE A 1 114 ? 2.662 -5.350 17.222 1.00 98.56 114 PHE A C 1
ATOM 836 O O . PHE A 1 114 ? 2.115 -6.329 16.732 1.00 98.56 114 PHE A O 1
ATOM 843 N N . TYR A 1 115 ? 3.984 -5.174 17.131 1.00 98.25 115 TYR A N 1
ATOM 844 C CA . TYR A 1 115 ? 4.847 -6.068 16.343 1.00 98.25 115 TYR A CA 1
ATOM 845 C C . TYR A 1 115 ? 4.786 -7.525 16.815 1.00 98.25 115 TYR A C 1
ATOM 847 O O . TYR A 1 115 ? 4.795 -8.441 15.993 1.00 98.25 115 TYR A O 1
ATOM 855 N N . ARG A 1 116 ? 4.669 -7.754 18.130 1.00 98.38 116 ARG A N 1
ATOM 856 C CA . ARG A 1 116 ? 4.495 -9.105 18.689 1.00 98.38 116 ARG A CA 1
ATOM 857 C C . ARG A 1 116 ? 3.137 -9.706 18.339 1.00 98.38 116 ARG A C 1
ATOM 859 O O . ARG A 1 116 ? 3.080 -10.884 18.010 1.00 98.38 116 ARG A O 1
ATOM 866 N N . ILE A 1 117 ? 2.072 -8.910 18.392 1.00 98.50 117 ILE A N 1
ATOM 867 C CA . ILE A 1 117 ? 0.718 -9.357 18.037 1.00 98.50 117 ILE A CA 1
ATOM 868 C C . ILE A 1 117 ? 0.625 -9.637 16.533 1.00 98.50 117 ILE A C 1
ATOM 870 O O . ILE A 1 117 ? 0.171 -10.704 16.128 1.00 98.50 117 ILE A O 1
ATOM 874 N N . ALA A 1 118 ? 1.121 -8.718 15.703 1.00 98.00 118 ALA A N 1
ATOM 875 C CA . ALA A 1 118 ? 1.102 -8.827 14.249 1.00 98.00 118 ALA A CA 1
ATOM 876 C C . ALA A 1 118 ? 1.886 -10.044 13.737 1.00 98.00 118 ALA A C 1
ATOM 878 O O . ALA A 1 118 ? 1.521 -10.614 12.716 1.00 98.00 118 ALA A O 1
ATOM 879 N N . ALA A 1 119 ? 2.907 -10.508 14.464 1.00 97.88 119 ALA A N 1
ATOM 880 C CA . ALA A 1 119 ? 3.624 -11.739 14.127 1.00 97.88 119 ALA A CA 1
ATOM 881 C C . ALA A 1 119 ? 2.747 -13.008 14.195 1.00 97.88 119 ALA A C 1
ATOM 883 O O . ALA A 1 119 ? 3.098 -14.018 13.589 1.00 97.88 119 ALA A O 1
ATOM 884 N N . ALA A 1 120 ? 1.622 -12.968 14.918 1.00 97.69 120 ALA A N 1
ATOM 885 C CA . ALA A 1 120 ? 0.669 -14.071 15.034 1.00 97.69 120 ALA A CA 1
ATOM 886 C C . ALA A 1 120 ? -0.561 -13.916 14.119 1.00 97.69 120 ALA A C 1
ATOM 888 O O . ALA A 1 120 ? -1.482 -14.732 14.202 1.00 97.69 120 ALA A O 1
ATOM 889 N N . ARG A 1 121 ? -0.603 -12.878 13.270 1.00 96.56 121 ARG A N 1
ATOM 890 C CA . ARG A 1 121 ? -1.769 -12.586 12.427 1.00 96.56 121 ARG A CA 1
ATOM 891 C C . ARG A 1 121 ? -2.057 -13.718 11.431 1.00 96.56 121 ARG A C 1
ATOM 893 O O . ARG A 1 121 ? -1.119 -14.384 10.981 1.00 96.56 121 ARG A O 1
ATOM 900 N N . PRO A 1 122 ? -3.329 -13.936 11.047 1.00 97.88 122 PRO A N 1
ATOM 901 C CA . PRO A 1 122 ? -3.681 -14.889 10.002 1.00 97.88 122 PRO A CA 1
ATOM 902 C C . PRO A 1 122 ? -2.881 -14.655 8.717 1.00 97.88 122 PRO A C 1
ATOM 904 O O . PRO A 1 122 ? -2.668 -13.517 8.299 1.00 97.88 122 PRO A O 1
ATOM 907 N N . ALA A 1 123 ? -2.441 -15.744 8.084 1.00 97.38 123 ALA A N 1
ATOM 908 C CA . ALA A 1 123 ? -1.741 -15.663 6.807 1.00 97.38 123 ALA A CA 1
ATOM 909 C C . ALA A 1 123 ? -2.676 -15.120 5.705 1.00 97.38 123 ALA A C 1
ATOM 911 O O . ALA A 1 123 ? -3.863 -15.497 5.695 1.00 97.38 123 ALA A O 1
ATOM 912 N N . PRO A 1 124 ? -2.144 -14.300 4.775 1.00 96.81 124 PRO A N 1
ATOM 913 C CA . PRO A 1 124 ? -2.926 -13.717 3.695 1.00 96.81 124 PRO A CA 1
ATOM 914 C C . PRO A 1 124 ? -3.501 -14.804 2.787 1.00 96.81 124 PRO A C 1
ATOM 916 O O . PRO A 1 124 ? -2.865 -15.832 2.529 1.00 96.81 124 PRO A O 1
ATOM 919 N N . VAL A 1 125 ? -4.716 -14.572 2.304 1.00 96.94 125 VAL A N 1
ATOM 920 C CA . VAL A 1 125 ? -5.437 -15.463 1.398 1.00 96.94 125 VAL A CA 1
ATOM 921 C C . VAL A 1 125 ? -5.763 -14.733 0.101 1.00 96.94 125 VAL A C 1
ATOM 923 O O . VAL A 1 125 ? -6.417 -13.695 0.096 1.00 96.94 125 VAL A O 1
ATOM 926 N N . ALA A 1 126 ? -5.349 -15.339 -1.014 1.00 94.75 126 ALA A N 1
ATOM 927 C CA . ALA A 1 126 ? -5.544 -14.788 -2.354 1.00 94.75 126 ALA A CA 1
ATOM 928 C C . ALA A 1 126 ? -7.024 -14.631 -2.747 1.00 94.75 126 ALA A C 1
ATOM 930 O O . ALA A 1 126 ? -7.345 -13.768 -3.553 1.00 94.75 126 ALA A O 1
ATOM 931 N N . GLU A 1 127 ? -7.928 -15.441 -2.179 1.00 95.19 127 GLU A N 1
ATOM 9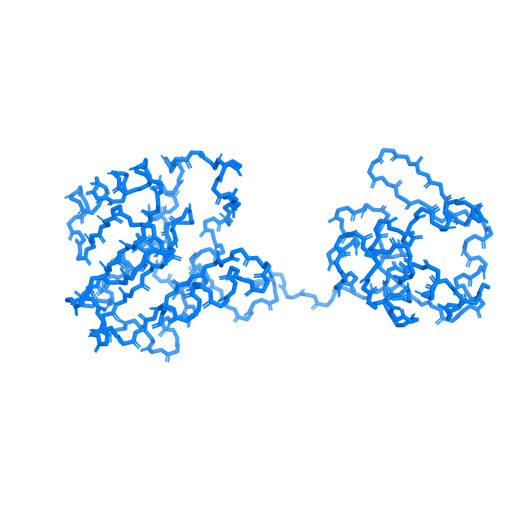32 C CA . GLU A 1 127 ? -9.380 -15.325 -2.402 1.00 95.19 127 GLU A CA 1
ATOM 933 C C . GLU A 1 127 ? -9.926 -13.943 -2.013 1.00 95.19 127 GLU A C 1
ATOM 935 O O . GLU A 1 127 ? -10.850 -13.449 -2.655 1.00 95.19 127 GLU A O 1
ATOM 940 N N . TYR A 1 128 ? -9.328 -13.312 -1.000 1.00 94.50 128 TYR A N 1
ATOM 941 C CA . TYR A 1 128 ? -9.716 -11.993 -0.504 1.00 94.50 128 TYR A CA 1
ATOM 942 C C . TYR A 1 128 ? -8.783 -10.872 -0.979 1.00 94.50 128 TYR A C 1
ATOM 944 O O . TYR A 1 128 ? -8.881 -9.766 -0.465 1.00 94.50 128 TYR A O 1
ATOM 952 N N . ASP A 1 129 ? -7.880 -11.149 -1.930 1.00 94.38 129 ASP A N 1
ATOM 953 C CA . ASP A 1 129 ? -6.876 -10.188 -2.422 1.00 94.38 129 ASP A CA 1
ATOM 954 C C . ASP A 1 129 ? -5.968 -9.615 -1.309 1.00 94.38 129 ASP A C 1
ATOM 956 O O . ASP A 1 129 ? -5.500 -8.485 -1.380 1.00 94.38 129 ASP A O 1
ATOM 960 N N . GLN A 1 130 ? -5.720 -10.400 -0.251 1.00 96.75 130 GLN A N 1
ATOM 961 C CA . GLN A 1 130 ? -4.942 -9.955 0.911 1.00 96.75 130 GLN A CA 1
ATOM 962 C C . GLN A 1 130 ? -3.447 -9.867 0.590 1.00 96.75 130 GLN A C 1
ATOM 964 O O . GLN A 1 130 ? -2.820 -10.859 0.191 1.00 96.75 130 GLN A O 1
ATOM 969 N N . VAL A 1 131 ? -2.855 -8.703 0.854 1.00 94.12 131 VAL A N 1
ATOM 970 C CA . VAL A 1 131 ? -1.413 -8.451 0.773 1.00 94.12 131 VAL A CA 1
ATOM 971 C C . VAL A 1 131 ? -1.027 -7.543 1.927 1.00 94.12 131 VAL A C 1
ATOM 973 O O . VAL A 1 131 ? -1.249 -6.340 1.903 1.00 94.12 131 VAL A O 1
ATOM 976 N N . GLN A 1 132 ? -0.384 -8.133 2.925 1.00 94.50 132 GLN A N 1
ATOM 977 C CA . GLN A 1 132 ? -0.136 -7.430 4.170 1.00 94.50 132 GLN A CA 1
ATOM 978 C C . GLN A 1 132 ? 1.099 -6.528 4.096 1.00 94.50 132 GLN A C 1
ATOM 980 O O . GLN A 1 132 ? 2.178 -6.940 3.651 1.00 94.50 132 GLN A O 1
ATOM 985 N N . LEU A 1 133 ? 0.978 -5.339 4.668 1.00 96.31 133 LEU A N 1
ATOM 986 C CA . LEU A 1 133 ? 2.079 -4.442 4.967 1.00 96.31 133 LEU A CA 1
ATOM 987 C C . LEU A 1 133 ? 3.013 -5.021 6.030 1.00 96.31 133 LEU A C 1
ATOM 989 O O . LEU A 1 133 ? 2.656 -5.866 6.866 1.00 96.31 133 LEU A O 1
ATOM 993 N N . LEU A 1 134 ? 4.236 -4.493 6.023 1.00 96.12 134 LEU A N 1
ATOM 994 C CA . LEU A 1 134 ? 5.163 -4.647 7.135 1.00 96.12 134 LEU A CA 1
ATOM 995 C C . LEU A 1 134 ? 4.590 -3.951 8.373 1.00 96.12 134 LEU A C 1
ATOM 997 O O . LEU A 1 134 ? 4.049 -2.847 8.281 1.00 96.12 134 LEU A O 1
ATOM 1001 N N . SER A 1 135 ? 4.753 -4.562 9.545 1.00 97.25 135 SER A N 1
ATOM 1002 C CA . SER A 1 135 ? 4.217 -4.026 10.800 1.00 97.25 135 SER A CA 1
ATOM 1003 C C . SER A 1 135 ? 4.737 -2.615 11.098 1.00 97.25 135 SER A C 1
ATOM 1005 O O . SER A 1 135 ? 4.007 -1.770 11.614 1.00 97.25 135 SER A O 1
ATOM 1007 N N . GLU A 1 136 ? 5.982 -2.313 10.728 1.00 96.00 136 GLU A N 1
ATOM 1008 C CA . GLU A 1 136 ? 6.556 -0.978 10.889 1.00 96.00 136 GLU A CA 1
ATOM 1009 C C . GLU A 1 136 ? 5.863 0.058 9.992 1.00 96.00 136 GLU A C 1
ATOM 1011 O O . GLU A 1 136 ? 5.766 1.226 10.364 1.00 96.00 136 GLU A O 1
ATOM 1016 N N . ASP A 1 137 ? 5.371 -0.342 8.816 1.00 96.94 137 ASP A N 1
ATOM 1017 C CA . ASP A 1 137 ? 4.639 0.545 7.905 1.00 96.94 137 ASP A CA 1
ATOM 1018 C C . ASP A 1 137 ? 3.194 0.764 8.352 1.00 96.94 137 ASP A C 1
ATOM 1020 O O . ASP A 1 137 ? 2.719 1.901 8.301 1.00 96.94 137 ASP A O 1
ATOM 1024 N N . VAL A 1 138 ? 2.544 -0.258 8.919 1.00 98.19 138 VAL A N 1
ATOM 1025 C CA . VAL A 1 138 ? 1.265 -0.081 9.628 1.00 98.19 138 VAL A CA 1
ATOM 1026 C C . VAL A 1 138 ? 1.441 0.915 10.776 1.00 98.19 138 VAL A C 1
ATOM 1028 O O . VAL A 1 138 ? 0.672 1.867 10.896 1.00 98.19 138 VAL A O 1
ATOM 1031 N N . TRP A 1 139 ? 2.502 0.780 11.577 1.00 98.12 139 TRP A N 1
ATOM 1032 C CA . TRP A 1 139 ? 2.757 1.707 12.683 1.00 98.12 139 TRP A CA 1
ATOM 1033 C C . TRP A 1 139 ? 3.065 3.136 12.213 1.00 98.12 139 TRP A C 1
ATOM 1035 O O . TRP A 1 139 ? 2.600 4.101 12.821 1.00 98.12 139 TRP A O 1
ATOM 1045 N N . ARG A 1 140 ? 3.786 3.305 11.093 1.00 97.44 140 ARG A N 1
ATOM 1046 C CA . ARG A 1 140 ? 3.963 4.624 10.453 1.00 97.44 140 ARG A CA 1
ATOM 1047 C C . ARG A 1 140 ? 2.630 5.224 10.012 1.00 97.44 140 ARG A C 1
ATOM 1049 O O . ARG A 1 140 ? 2.439 6.424 10.195 1.00 97.44 140 ARG A O 1
ATOM 1056 N N . ARG A 1 141 ? 1.709 4.414 9.481 1.00 97.88 141 ARG A N 1
ATOM 1057 C CA . ARG A 1 141 ? 0.353 4.847 9.105 1.00 97.88 141 ARG A CA 1
ATOM 1058 C C . ARG A 1 141 ? -0.438 5.315 10.335 1.00 97.88 141 ARG A C 1
ATOM 1060 O O . ARG A 1 141 ? -1.016 6.396 10.292 1.00 97.88 141 ARG A O 1
ATOM 1067 N N . VAL A 1 142 ? -0.364 4.595 11.458 1.00 98.44 142 VAL A N 1
ATOM 1068 C CA . VAL A 1 142 ? -0.974 5.024 12.735 1.00 98.44 142 VAL A CA 1
ATOM 1069 C C . VAL A 1 142 ? -0.371 6.336 13.243 1.00 98.44 142 VAL A C 1
ATOM 1071 O O . VAL A 1 142 ? -1.110 7.245 13.617 1.00 98.44 142 VAL A O 1
ATOM 1074 N N . ALA A 1 143 ? 0.958 6.466 13.228 1.00 98.19 143 ALA A N 1
ATOM 1075 C CA . ALA A 1 143 ? 1.639 7.695 13.635 1.00 98.19 143 ALA A CA 1
ATOM 1076 C C . ALA A 1 143 ? 1.238 8.891 12.756 1.00 98.19 143 ALA A C 1
ATOM 1078 O O . ALA A 1 143 ? 1.000 9.981 13.274 1.00 98.19 143 ALA A O 1
ATOM 1079 N N . PHE A 1 144 ? 1.107 8.674 11.445 1.00 98.12 144 PHE A N 1
ATOM 1080 C CA . PHE A 1 144 ? 0.612 9.679 10.509 1.00 98.12 144 PHE A CA 1
ATOM 1081 C C . PHE A 1 144 ? -0.821 10.112 10.848 1.00 98.12 144 PHE A C 1
ATOM 1083 O O . PHE A 1 144 ? -1.072 11.304 10.979 1.00 98.12 144 PHE A O 1
ATOM 1090 N N . MET A 1 145 ? -1.749 9.170 11.054 1.00 98.31 145 MET A N 1
ATOM 1091 C CA . MET A 1 145 ? -3.138 9.485 11.434 1.00 98.31 145 MET A CA 1
ATOM 1092 C C . MET A 1 145 ? -3.206 10.249 12.768 1.00 98.31 145 MET A C 1
ATOM 1094 O O . MET A 1 145 ? -3.944 11.224 12.899 1.00 98.31 145 MET A O 1
ATOM 1098 N N . ALA A 1 146 ? -2.394 9.856 13.755 1.00 98.12 146 ALA A N 1
ATOM 1099 C CA . ALA A 1 146 ? -2.306 10.555 15.036 1.00 98.12 146 ALA A CA 1
ATOM 1100 C C . ALA A 1 146 ? -1.813 12.003 14.875 1.00 98.12 146 ALA A C 1
ATOM 1102 O O . ALA A 1 146 ? -2.388 12.914 15.469 1.00 98.12 146 ALA A O 1
ATOM 1103 N N . GLU A 1 147 ? -0.777 12.225 14.056 1.00 97.25 147 GLU A N 1
ATOM 1104 C CA . GLU A 1 147 ? -0.226 13.557 13.760 1.00 97.25 147 GLU A CA 1
ATOM 1105 C C . GLU A 1 147 ? -1.269 14.482 13.114 1.00 97.25 147 GLU A C 1
ATOM 1107 O O . GLU A 1 147 ? -1.272 15.688 13.367 1.00 97.25 147 GLU A O 1
ATOM 1112 N N . ARG A 1 148 ? -2.175 13.927 12.303 1.00 97.75 148 ARG A N 1
ATOM 1113 C CA . ARG A 1 148 ? -3.251 14.678 11.638 1.00 97.75 148 ARG A CA 1
ATOM 1114 C C . ARG A 1 148 ? -4.437 15.007 12.542 1.00 97.75 148 ARG A C 1
ATOM 1116 O O . ARG A 1 148 ? -5.239 15.858 12.175 1.00 97.75 148 ARG A O 1
ATOM 1123 N N . GLY A 1 149 ? -4.494 14.424 13.739 1.00 98.00 149 GLY A N 1
ATOM 1124 C CA . GLY A 1 149 ? -5.610 14.596 14.668 1.00 98.00 149 GLY A CA 1
ATOM 1125 C C . GLY A 1 149 ? -6.770 13.632 14.417 1.00 98.00 149 GLY A C 1
ATOM 1126 O O . GLY A 1 149 ? -7.828 13.812 15.007 1.00 98.00 149 GLY A O 1
ATOM 1127 N N . ASP A 1 150 ? -6.561 12.586 13.614 1.00 98.50 150 ASP A N 1
ATOM 1128 C CA . ASP A 1 150 ? -7.627 11.697 13.134 1.00 98.50 150 ASP A CA 1
ATOM 1129 C C . ASP A 1 150 ? -7.930 10.527 14.091 1.00 98.50 150 ASP A C 1
ATOM 1131 O O . ASP A 1 150 ? -8.733 9.653 13.765 1.00 98.50 150 ASP A O 1
ATOM 1135 N N . LEU A 1 151 ? -7.295 10.487 15.273 1.00 98.50 151 LEU A N 1
ATOM 1136 C CA . LEU A 1 151 ? -7.454 9.398 16.250 1.00 98.50 151 LEU A CA 1
ATOM 1137 C C . LEU A 1 151 ? -7.916 9.857 17.639 1.00 98.50 151 LEU A C 1
ATOM 1139 O O . LEU A 1 151 ? -8.782 9.224 18.231 1.00 98.50 151 LEU A O 1
ATOM 1143 N N . ALA A 1 152 ? -7.320 10.906 18.210 1.00 98.50 152 ALA A N 1
ATOM 1144 C CA . ALA A 1 152 ? -7.482 11.212 19.633 1.00 98.50 152 ALA A CA 1
ATOM 1145 C C . ALA A 1 152 ? -8.928 11.603 19.996 1.00 98.50 152 ALA A C 1
ATOM 1147 O O . ALA A 1 152 ? -9.407 12.665 19.611 1.00 98.50 152 ALA A O 1
ATOM 1148 N N . GLY A 1 153 ? -9.603 10.759 20.782 1.00 98.56 153 GLY A N 1
ATOM 1149 C CA . GLY A 1 153 ? -10.989 10.955 21.216 1.00 98.56 153 GLY A CA 1
ATOM 1150 C C . GLY A 1 153 ? -12.051 10.691 20.142 1.00 98.56 153 GLY A C 1
ATOM 1151 O O . GLY A 1 153 ? -13.227 10.944 20.406 1.00 98.56 153 GLY A O 1
ATOM 1152 N N . LEU A 1 154 ? -11.651 10.179 18.974 1.00 98.62 154 LEU A N 1
ATOM 1153 C CA . LEU A 1 154 ? -12.511 9.966 17.807 1.00 98.62 154 LEU A CA 1
ATOM 1154 C C . LEU A 1 154 ? -12.952 8.502 17.660 1.00 98.62 154 LEU A C 1
ATOM 1156 O O . LEU A 1 154 ? -12.308 7.589 18.189 1.00 98.62 154 LEU A O 1
ATOM 1160 N N . ASP A 1 155 ? -14.048 8.284 16.936 1.00 98.69 155 ASP A N 1
ATOM 1161 C CA . ASP A 1 155 ? -14.502 6.958 16.512 1.00 98.69 155 ASP A CA 1
ATOM 1162 C C . ASP A 1 155 ? -13.930 6.611 15.129 1.00 98.69 155 ASP A C 1
ATOM 1164 O O . ASP A 1 155 ? -14.153 7.331 14.153 1.00 98.69 155 ASP A O 1
ATOM 1168 N N . LEU A 1 156 ? -13.233 5.474 15.045 1.00 98.81 156 LEU A N 1
ATOM 1169 C CA . LEU A 1 156 ? -12.590 4.969 13.830 1.00 98.81 156 LEU A CA 1
ATOM 1170 C C . LEU A 1 156 ? -13.342 3.759 13.258 1.00 98.81 156 LEU A C 1
ATOM 1172 O O . LEU A 1 156 ? -13.568 2.771 13.965 1.00 98.81 156 LEU A O 1
ATOM 1176 N N . LEU A 1 157 ? -13.655 3.813 11.965 1.00 98.69 157 LEU A N 1
ATOM 1177 C CA . LEU A 1 157 ? -14.100 2.670 11.167 1.00 98.69 157 LEU A CA 1
ATOM 1178 C C . LEU A 1 157 ? -12.935 2.120 10.335 1.00 98.69 157 LEU A C 1
ATOM 1180 O O . LEU A 1 157 ? -12.228 2.874 9.678 1.00 98.69 157 LEU A O 1
ATOM 1184 N N . VAL A 1 158 ? -12.742 0.807 10.320 1.00 98.75 158 VAL A N 1
ATOM 1185 C CA . VAL A 1 158 ? -11.764 0.141 9.451 1.00 98.75 158 VAL A CA 1
ATOM 1186 C C . VAL A 1 158 ? -12.505 -0.821 8.525 1.00 98.75 158 VAL A C 1
ATOM 1188 O O . VAL A 1 158 ? -13.277 -1.663 8.989 1.00 98.75 158 VAL A O 1
ATOM 1191 N N . LEU A 1 159 ? -12.309 -0.662 7.217 1.00 98.38 159 LEU A N 1
ATOM 1192 C CA . LEU A 1 159 ? -12.956 -1.443 6.162 1.00 98.38 159 LEU A CA 1
ATOM 1193 C C . LEU A 1 159 ? -11.905 -2.317 5.467 1.00 98.38 159 LEU A C 1
ATOM 1195 O O . LEU A 1 159 ? -11.157 -1.824 4.618 1.00 98.38 159 LEU A O 1
ATOM 1199 N N . GLY A 1 160 ? -11.865 -3.601 5.824 1.00 98.00 160 GLY A N 1
ATOM 1200 C CA . GLY A 1 160 ? -10.735 -4.481 5.519 1.00 98.00 160 GLY A CA 1
ATOM 1201 C C . GLY A 1 160 ? -9.562 -4.244 6.479 1.00 98.00 160 GLY A C 1
ATOM 1202 O O . GLY A 1 160 ? -9.142 -3.101 6.648 1.00 98.00 160 GLY A O 1
ATOM 1203 N N . ASP A 1 161 ? -9.049 -5.285 7.141 1.00 98.44 161 ASP A N 1
ATOM 1204 C CA . ASP A 1 161 ? -8.007 -5.128 8.176 1.00 98.44 161 ASP A CA 1
ATOM 1205 C C . ASP A 1 161 ? -7.029 -6.317 8.283 1.00 98.44 161 ASP A C 1
ATOM 1207 O O . ASP A 1 161 ? -6.659 -6.755 9.377 1.00 98.44 161 ASP A O 1
ATOM 1211 N N . ASP A 1 162 ? -6.573 -6.857 7.153 1.00 97.69 162 ASP A N 1
ATOM 1212 C CA . ASP A 1 162 ? -5.524 -7.891 7.124 1.00 97.69 162 ASP A CA 1
ATOM 1213 C C . ASP A 1 162 ? -4.156 -7.387 7.627 1.00 97.69 162 ASP A C 1
ATOM 1215 O O . ASP A 1 162 ? -3.336 -8.170 8.124 1.00 97.69 162 ASP A O 1
ATOM 1219 N N . ASP A 1 163 ? -3.953 -6.071 7.585 1.00 98.00 163 ASP A N 1
ATOM 1220 C CA . ASP A 1 163 ? -2.827 -5.346 8.174 1.00 98.00 163 ASP A CA 1
ATOM 1221 C C . ASP A 1 163 ? -2.869 -5.224 9.701 1.00 98.00 163 ASP A C 1
ATOM 1223 O O . ASP A 1 163 ? -1.829 -4.967 10.320 1.00 98.00 163 ASP A O 1
ATOM 1227 N N . LEU A 1 164 ? -4.040 -5.421 10.318 1.00 98.69 164 LEU A N 1
ATOM 1228 C CA . LEU A 1 164 ? -4.305 -5.160 11.736 1.00 98.69 164 LEU A CA 1
ATOM 1229 C C . LEU A 1 164 ? -4.079 -3.695 12.155 1.00 98.69 164 LEU A C 1
ATOM 1231 O O . LEU A 1 164 ? -3.638 -3.415 13.280 1.00 98.69 164 LEU A O 1
ATOM 1235 N N . LEU A 1 165 ? -4.401 -2.741 11.280 1.00 98.81 165 LEU A N 1
ATOM 1236 C CA . LEU A 1 165 ? -4.388 -1.317 11.613 1.00 98.81 165 LEU A CA 1
ATOM 1237 C C . LEU A 1 165 ? -5.361 -1.010 12.755 1.00 98.81 165 LEU A C 1
ATOM 1239 O O . LEU A 1 165 ? -5.059 -0.168 13.606 1.00 98.81 165 LEU A O 1
ATOM 1243 N N . SER A 1 166 ? -6.495 -1.708 12.837 1.00 98.81 166 SER A N 1
ATOM 1244 C CA . SER A 1 166 ? -7.446 -1.524 13.942 1.00 98.81 166 SER A CA 1
ATOM 1245 C C . SER A 1 166 ? -6.833 -1.857 15.309 1.00 98.81 166 SER A C 1
ATOM 1247 O O . SER A 1 166 ? -7.014 -1.123 16.281 1.00 98.81 166 SER A O 1
ATOM 1249 N N . VAL A 1 167 ? -6.025 -2.919 15.375 1.00 98.88 167 VAL A N 1
ATOM 1250 C CA . VAL A 1 167 ? -5.291 -3.315 16.582 1.00 98.88 167 VAL A CA 1
ATOM 1251 C C . VAL A 1 167 ? -4.208 -2.287 16.882 1.00 98.88 167 VAL A C 1
ATOM 1253 O O . VAL A 1 167 ? -4.092 -1.834 18.021 1.00 98.88 167 VAL A O 1
ATOM 1256 N N . ALA A 1 168 ? -3.435 -1.884 15.869 1.00 98.69 168 ALA A N 1
ATOM 1257 C CA . ALA A 1 168 ? -2.370 -0.899 16.024 1.00 98.69 168 ALA A CA 1
ATOM 1258 C C . ALA A 1 168 ? -2.901 0.442 16.559 1.00 98.69 168 ALA A C 1
ATOM 1260 O O . ALA A 1 168 ? -2.349 0.993 17.511 1.00 98.69 168 ALA A O 1
ATOM 1261 N N . THR A 1 169 ? -4.003 0.942 15.994 1.00 98.75 169 THR A N 1
ATOM 1262 C CA . THR A 1 169 ? -4.655 2.184 16.437 1.00 98.75 169 THR A CA 1
ATOM 1263 C C . THR A 1 169 ? -5.238 2.043 17.840 1.00 98.75 169 THR A C 1
ATOM 1265 O O . THR A 1 169 ? -4.995 2.910 18.679 1.00 98.75 169 THR A O 1
ATOM 1268 N N . ALA A 1 170 ? -5.929 0.945 18.153 1.00 98.81 170 ALA A N 1
ATOM 1269 C CA . ALA A 1 170 ? -6.505 0.731 19.479 1.00 98.81 170 ALA A CA 1
ATOM 1270 C C . ALA A 1 170 ? -5.433 0.620 20.582 1.00 98.81 170 ALA A C 1
ATOM 1272 O O . ALA A 1 170 ? -5.624 1.151 21.677 1.00 98.81 170 ALA A O 1
ATOM 1273 N N . LEU A 1 171 ? -4.273 0.017 20.289 1.00 98.69 171 LEU A N 1
ATOM 1274 C CA . LEU A 1 171 ? -3.132 -0.072 21.214 1.00 98.69 171 LEU A CA 1
ATOM 1275 C C . LEU A 1 171 ? -2.560 1.291 21.620 1.00 98.69 171 LEU A C 1
ATOM 1277 O O . LEU A 1 171 ? -1.935 1.392 22.677 1.00 98.69 171 LEU A O 1
ATOM 1281 N N . THR A 1 172 ? -2.762 2.338 20.816 1.00 98.44 172 THR A N 1
ATOM 1282 C CA . THR A 1 172 ? -2.342 3.700 21.188 1.00 98.44 172 THR A CA 1
ATOM 1283 C C . THR A 1 172 ? -3.153 4.266 22.354 1.00 98.44 172 THR A C 1
ATOM 1285 O O . THR A 1 172 ? -2.685 5.179 23.031 1.00 98.44 172 THR A O 1
ATOM 1288 N N . GLY A 1 173 ? -4.373 3.760 22.573 1.00 98.44 173 GLY A N 1
ATOM 1289 C CA . GLY A 1 173 ? -5.341 4.334 23.508 1.00 98.44 173 GLY A CA 1
ATOM 1290 C C . GLY A 1 173 ? -5.888 5.705 23.088 1.00 98.44 173 GLY A C 1
ATOM 1291 O O . GLY A 1 173 ? -6.550 6.353 23.894 1.00 98.44 173 GLY A O 1
ATOM 1292 N N . LEU A 1 174 ? -5.600 6.168 21.863 1.00 98.56 174 LEU A N 1
ATOM 1293 C CA . LEU A 1 174 ? -6.076 7.457 21.356 1.00 98.56 174 LEU A CA 1
ATOM 1294 C C . LEU A 1 174 ? -7.550 7.418 20.919 1.00 98.56 174 LEU A C 1
ATOM 1296 O O . LEU A 1 174 ? -8.282 8.316 21.343 1.00 98.56 174 LEU A O 1
ATOM 1300 N N . PRO A 1 175 ? -8.020 6.436 20.117 1.00 98.62 175 PRO A N 1
ATOM 1301 C CA . PRO A 1 175 ? -9.419 6.389 19.693 1.00 98.62 175 PRO A CA 1
ATOM 1302 C C . PRO A 1 175 ? -10.376 6.158 20.860 1.00 98.62 175 PRO A C 1
ATOM 1304 O O . PRO A 1 175 ? -10.083 5.395 21.782 1.00 98.62 175 PRO A O 1
ATOM 1307 N N . ARG A 1 176 ? -11.568 6.757 20.786 1.00 98.56 176 ARG A N 1
ATOM 1308 C CA . ARG A 1 176 ? -12.678 6.449 21.698 1.00 98.56 176 ARG A CA 1
ATOM 1309 C C . ARG A 1 176 ? -13.198 5.030 21.452 1.00 98.56 176 ARG A C 1
ATOM 1311 O O . ARG A 1 176 ? -13.474 4.291 22.402 1.00 98.56 176 ARG A O 1
ATOM 1318 N N . ARG A 1 177 ? -13.313 4.645 20.180 1.00 98.31 177 ARG A N 1
ATOM 1319 C CA . ARG A 1 177 ? -13.756 3.320 19.736 1.00 98.31 177 ARG A CA 1
ATOM 1320 C C . ARG A 1 177 ? -13.218 3.017 18.342 1.00 98.31 177 ARG A C 1
ATOM 1322 O O . ARG A 1 177 ? -13.192 3.898 17.490 1.00 98.31 177 ARG A O 1
ATOM 1329 N N . VAL A 1 178 ? -12.859 1.758 18.106 1.00 98.88 178 VAL A N 1
ATOM 1330 C CA . VAL A 1 178 ? -12.493 1.233 16.786 1.00 98.88 178 VAL A CA 1
ATOM 1331 C C . VAL A 1 178 ? -13.461 0.114 16.393 1.00 98.88 178 VAL A C 1
ATOM 1333 O O . VAL A 1 178 ? -13.718 -0.807 17.177 1.00 98.88 178 VAL A O 1
ATOM 1336 N N . VAL A 1 179 ? -14.020 0.187 15.187 1.00 98.69 179 VAL A N 1
ATOM 1337 C CA . VAL A 1 179 ? -14.898 -0.848 14.622 1.00 98.69 179 VAL A CA 1
ATOM 1338 C C . VAL A 1 179 ? -14.326 -1.328 13.298 1.00 98.69 179 VAL A C 1
ATOM 1340 O O . VAL A 1 179 ? -13.981 -0.515 12.451 1.00 98.69 179 VAL A O 1
ATOM 1343 N N . VAL A 1 180 ? -14.263 -2.645 13.114 1.00 98.81 180 VAL A N 1
ATOM 1344 C CA . VAL A 1 180 ? -13.784 -3.280 11.882 1.00 98.81 180 VAL A CA 1
ATOM 1345 C C . VAL A 1 180 ? -14.923 -3.996 11.175 1.00 98.81 180 VAL A C 1
ATOM 1347 O O . VAL A 1 180 ? -15.659 -4.764 11.804 1.00 98.81 180 VAL A O 1
ATOM 1350 N N . LEU A 1 181 ? -15.029 -3.781 9.867 1.00 98.44 181 LEU A N 1
ATOM 1351 C CA . LEU A 1 181 ? -15.839 -4.575 8.950 1.00 98.44 181 LEU A CA 1
ATOM 1352 C C . LEU A 1 181 ? -14.902 -5.362 8.037 1.00 98.44 181 LEU A C 1
ATOM 1354 O O . LEU A 1 181 ? -14.156 -4.775 7.256 1.00 98.44 181 LEU A O 1
ATOM 1358 N N . GLU A 1 182 ? -14.932 -6.684 8.162 1.00 98.38 182 GLU A N 1
ATOM 1359 C CA . GLU A 1 182 ? -14.003 -7.588 7.483 1.00 98.38 182 GLU A CA 1
ATOM 1360 C C . GLU A 1 182 ? -14.759 -8.815 6.968 1.00 98.38 182 GLU A C 1
ATOM 1362 O O . GLU A 1 182 ? -15.622 -9.356 7.661 1.00 98.38 182 GLU A O 1
ATOM 1367 N N . VAL A 1 183 ? -14.462 -9.260 5.749 1.00 97.88 183 VAL A N 1
ATOM 1368 C CA . VAL A 1 183 ? -15.142 -10.414 5.143 1.00 97.88 183 VAL A CA 1
ATOM 1369 C C . VAL A 1 183 ? -14.548 -11.729 5.654 1.00 97.88 183 VAL A C 1
ATOM 1371 O O . VAL A 1 183 ? -15.263 -12.721 5.829 1.00 97.88 183 VAL A O 1
ATOM 1374 N N . ASP A 1 184 ? -13.251 -11.735 5.968 1.00 98.44 184 ASP A N 1
ATOM 1375 C CA . ASP A 1 184 ? -12.545 -12.903 6.469 1.00 98.44 184 ASP A CA 1
ATOM 1376 C C . ASP A 1 184 ? -12.792 -13.126 7.968 1.00 98.44 184 ASP A C 1
ATOM 1378 O O . ASP A 1 184 ? -12.225 -12.471 8.850 1.00 98.44 184 ASP A O 1
ATOM 1382 N N . ARG A 1 185 ? -13.598 -14.146 8.280 1.00 98.56 185 ARG A N 1
ATOM 1383 C CA . ARG A 1 185 ? -13.884 -14.555 9.663 1.00 98.56 185 ARG A CA 1
ATOM 1384 C C . ARG A 1 185 ? -12.622 -14.833 10.489 1.00 98.56 185 ARG A C 1
ATOM 1386 O O . ARG A 1 185 ? -12.642 -14.582 11.690 1.00 98.56 185 ARG A O 1
ATOM 1393 N N . ARG A 1 186 ? -11.527 -15.316 9.885 1.00 98.62 186 ARG A N 1
ATOM 1394 C CA . ARG A 1 186 ? -10.276 -15.598 10.615 1.00 98.62 186 ARG A CA 1
ATOM 1395 C C . ARG A 1 186 ? -9.685 -14.319 11.204 1.00 98.62 186 ARG A C 1
ATOM 1397 O O . ARG A 1 186 ? -9.217 -14.339 12.340 1.00 98.62 186 ARG A O 1
ATOM 1404 N N . LEU A 1 187 ? -9.725 -13.222 10.445 1.00 98.69 187 LEU A N 1
ATOM 1405 C CA . LEU A 1 187 ? -9.277 -11.904 10.896 1.00 98.69 187 LEU A CA 1
ATOM 1406 C C . LEU A 1 187 ? -10.225 -11.340 11.952 1.00 98.69 187 LEU A C 1
ATOM 1408 O O . LEU A 1 187 ? -9.763 -10.897 12.999 1.00 98.69 187 LEU A O 1
ATOM 1412 N N . VAL A 1 188 ? -11.541 -11.443 11.745 1.00 98.88 188 VAL A N 1
ATOM 1413 C CA . VAL A 1 188 ? -12.540 -11.003 12.736 1.00 98.88 188 VAL A CA 1
ATOM 1414 C C . VAL A 1 188 ? -12.354 -11.703 14.085 1.00 98.88 188 VAL A C 1
ATOM 1416 O O . VAL A 1 188 ? -12.343 -11.049 15.132 1.00 98.88 188 VAL A O 1
ATOM 1419 N N . ASP A 1 189 ? -12.193 -13.026 14.078 1.00 98.81 189 ASP A N 1
ATOM 1420 C CA . ASP A 1 189 ? -12.002 -13.813 15.296 1.00 98.81 189 ASP A CA 1
ATOM 1421 C C . ASP A 1 189 ? -10.663 -13.474 15.971 1.00 98.81 189 ASP A C 1
ATOM 1423 O O . ASP A 1 189 ? -10.615 -13.328 17.197 1.00 98.81 189 ASP A O 1
ATOM 1427 N N . PHE A 1 190 ? -9.600 -13.275 15.181 1.00 98.88 190 PHE A N 1
ATOM 1428 C CA . PHE A 1 190 ? -8.285 -12.856 15.667 1.00 98.88 190 PHE A CA 1
ATOM 1429 C C . PHE A 1 190 ? -8.330 -11.470 16.329 1.00 98.88 190 PHE A C 1
ATOM 1431 O O . PHE A 1 190 ? -7.936 -11.334 17.487 1.00 98.88 190 PHE A O 1
ATOM 1438 N N . ILE A 1 191 ? -8.869 -10.459 15.640 1.00 98.88 191 ILE A N 1
ATOM 1439 C CA . ILE A 1 191 ? -8.968 -9.074 16.127 1.00 98.88 191 ILE A CA 1
ATOM 1440 C C . ILE A 1 191 ? -9.775 -9.018 17.426 1.00 98.88 191 ILE A C 1
ATOM 1442 O O . ILE A 1 191 ? -9.345 -8.407 18.403 1.00 98.88 191 ILE A O 1
ATOM 1446 N N . ASN A 1 192 ? -10.920 -9.704 17.480 1.00 98.88 192 ASN A N 1
ATOM 1447 C CA . ASN A 1 192 ? -11.734 -9.764 18.694 1.00 98.88 192 ASN A CA 1
ATOM 1448 C C . ASN A 1 192 ? -11.049 -10.541 19.832 1.00 98.88 192 ASN A C 1
ATOM 1450 O O . ASN A 1 192 ? -11.283 -10.241 21.004 1.00 98.88 192 ASN A O 1
ATOM 1454 N N . GLY A 1 193 ? -10.234 -11.552 19.513 1.00 98.81 193 GLY A N 1
ATOM 1455 C CA . GLY A 1 193 ? -9.383 -12.252 20.477 1.00 98.81 193 GLY A CA 1
ATOM 1456 C C . GLY A 1 193 ? -8.391 -11.303 21.136 1.00 98.81 193 GLY A C 1
ATOM 1457 O O . GLY A 1 193 ? -8.431 -11.129 22.354 1.00 98.81 193 GLY A O 1
ATOM 1458 N N . VAL A 1 194 ? -7.608 -10.608 20.311 1.00 98.81 194 VAL A N 1
ATOM 1459 C CA . VAL A 1 194 ? -6.649 -9.587 20.750 1.00 98.81 194 VAL A CA 1
ATOM 1460 C C . VAL A 1 194 ? -7.349 -8.501 21.564 1.00 98.81 194 VAL A C 1
ATOM 1462 O O . VAL A 1 194 ? -6.901 -8.181 22.659 1.00 98.81 194 VAL A O 1
ATOM 1465 N N . ALA A 1 195 ? -8.484 -7.975 21.096 1.00 98.75 195 ALA A N 1
ATOM 1466 C CA . ALA A 1 195 ? -9.217 -6.926 21.803 1.00 98.75 195 ALA A CA 1
ATOM 1467 C C . ALA A 1 195 ? -9.595 -7.325 23.240 1.00 98.75 195 ALA A C 1
ATOM 1469 O O . ALA A 1 195 ? -9.474 -6.510 24.155 1.00 98.75 195 ALA A O 1
ATOM 1470 N N . ARG A 1 196 ? -10.001 -8.585 23.463 1.00 98.69 196 ARG A N 1
ATOM 1471 C CA . ARG A 1 196 ? -10.315 -9.103 24.806 1.00 98.69 196 ARG A CA 1
ATOM 1472 C C . ARG A 1 196 ? -9.073 -9.295 25.669 1.00 98.69 196 ARG A C 1
ATOM 1474 O O . ARG A 1 196 ? -9.104 -8.930 26.840 1.00 98.69 196 ARG A O 1
ATOM 1481 N N . GLU A 1 197 ? -8.016 -9.881 25.114 1.00 98.31 197 GLU A N 1
ATOM 1482 C CA . GLU A 1 197 ? -6.762 -10.145 25.835 1.00 98.31 197 GLU A CA 1
ATOM 1483 C C . GLU A 1 197 ? -6.073 -8.847 26.272 1.00 98.31 197 GLU A C 1
ATOM 1485 O O . GLU A 1 197 ? -5.511 -8.756 27.362 1.00 98.31 197 GLU A O 1
ATOM 1490 N N . GLU A 1 198 ? -6.168 -7.825 25.430 1.00 98.06 198 GLU A N 1
ATOM 1491 C CA . GLU A 1 198 ? -5.470 -6.555 25.581 1.00 98.06 198 GLU A CA 1
ATOM 1492 C C . GLU A 1 198 ? -6.340 -5.468 26.238 1.00 98.06 198 GLU A C 1
ATOM 1494 O O . GLU A 1 198 ? -5.820 -4.420 26.622 1.00 98.06 198 GLU A O 1
ATOM 1499 N N . GLY A 1 199 ? -7.648 -5.713 26.398 1.00 98.19 199 GLY A N 1
ATOM 1500 C CA . GLY A 1 199 ? -8.602 -4.773 26.995 1.00 98.19 199 GLY A CA 1
ATOM 1501 C C . GLY A 1 199 ? -8.872 -3.540 26.127 1.00 98.19 199 GLY A C 1
ATOM 1502 O O . GLY A 1 199 ? -8.985 -2.432 26.649 1.00 98.19 199 GLY A O 1
ATOM 1503 N N . LEU A 1 200 ? -8.931 -3.714 24.805 1.00 98.50 200 LEU A N 1
ATOM 1504 C CA . LEU A 1 200 ? -9.024 -2.622 23.831 1.00 98.50 200 LEU A CA 1
ATOM 1505 C C . LEU A 1 200 ? -10.479 -2.229 23.537 1.00 98.50 200 LEU A C 1
ATOM 1507 O O . LEU A 1 200 ? -11.359 -3.085 23.456 1.00 98.50 200 LEU A O 1
ATOM 1511 N N . SER A 1 201 ? -10.719 -0.935 23.281 1.00 98.06 201 SER A N 1
ATOM 1512 C CA . SER A 1 201 ? -11.992 -0.419 22.741 1.00 98.06 201 SER A CA 1
ATOM 1513 C C . SER A 1 201 ? -12.094 -0.714 21.236 1.00 98.06 201 SER A C 1
ATOM 1515 O O . SER A 1 201 ? -12.104 0.186 20.396 1.00 98.06 201 SER A O 1
ATOM 1517 N N . LEU A 1 202 ? -12.084 -2.003 20.899 1.00 98.88 202 LEU A N 1
ATOM 1518 C CA . LEU A 1 202 ? -11.997 -2.535 19.544 1.00 98.88 202 LEU A CA 1
ATOM 1519 C C . LEU A 1 202 ? -13.001 -3.674 19.368 1.00 98.88 202 LEU A C 1
ATOM 1521 O O . LEU A 1 202 ? -13.108 -4.561 20.215 1.00 98.88 202 LEU A O 1
ATOM 1525 N N . SER A 1 203 ? -13.723 -3.665 18.252 1.00 98.62 203 SER A N 1
ATOM 1526 C CA . SER A 1 203 ? -14.588 -4.777 17.855 1.00 98.62 203 SER A CA 1
ATOM 1527 C C . SER A 1 203 ? -14.536 -4.996 16.350 1.00 98.62 203 SER A C 1
ATOM 1529 O O . SER A 1 203 ? -14.514 -4.032 15.589 1.00 98.62 203 SER A O 1
ATOM 1531 N N . ALA A 1 204 ? -14.558 -6.253 15.924 1.00 98.75 204 ALA A N 1
ATOM 1532 C CA . ALA A 1 204 ? -14.629 -6.635 14.520 1.00 98.75 204 ALA A CA 1
ATOM 1533 C C . ALA A 1 204 ? -15.915 -7.413 14.229 1.00 98.75 204 ALA A C 1
ATOM 1535 O O . ALA A 1 204 ? -16.361 -8.223 15.049 1.00 98.75 204 ALA A O 1
ATOM 1536 N N . ARG A 1 205 ? -16.508 -7.182 13.057 1.00 98.19 205 ARG A N 1
ATOM 1537 C CA . ARG A 1 205 ? -17.717 -7.862 12.583 1.00 98.19 205 ARG A CA 1
ATOM 1538 C C . ARG A 1 205 ? -17.470 -8.445 11.199 1.00 98.19 205 ARG A C 1
ATOM 1540 O O . ARG A 1 205 ? -16.882 -7.785 10.346 1.00 98.19 205 ARG A O 1
ATOM 1547 N N . VAL A 1 206 ? -17.972 -9.663 10.983 1.00 98.31 206 VAL A N 1
ATOM 1548 C CA . VAL A 1 206 ? -17.998 -10.251 9.641 1.00 98.31 206 VAL A CA 1
ATOM 1549 C C . VAL A 1 206 ? -18.980 -9.455 8.792 1.00 98.31 206 VAL A C 1
ATOM 1551 O O . VAL A 1 206 ? -20.165 -9.409 9.127 1.00 98.31 206 VAL A O 1
ATOM 1554 N N . ALA A 1 207 ? -18.498 -8.840 7.719 1.00 96.94 207 ALA A N 1
ATOM 1555 C CA . ALA A 1 207 ? -19.317 -8.058 6.807 1.00 96.94 207 ALA A CA 1
ATOM 1556 C C . ALA A 1 207 ? -18.769 -8.136 5.383 1.00 96.94 207 ALA A C 1
ATOM 1558 O O . ALA A 1 207 ? -17.574 -7.991 5.146 1.00 96.94 207 ALA A O 1
ATOM 1559 N N . ASP A 1 208 ? -19.675 -8.332 4.432 1.00 96.81 208 ASP A N 1
ATOM 1560 C CA . ASP A 1 208 ? -19.384 -8.204 3.013 1.00 96.81 208 ASP A CA 1
ATOM 1561 C C . ASP A 1 208 ? -19.793 -6.803 2.562 1.00 96.81 208 ASP A C 1
ATOM 1563 O O . ASP A 1 208 ? -20.978 -6.474 2.552 1.00 96.81 208 ASP A O 1
ATOM 1567 N N . LEU A 1 209 ? -18.822 -5.964 2.196 1.00 96.25 209 LEU A N 1
ATOM 1568 C CA . LEU A 1 209 ? -19.089 -4.565 1.845 1.00 96.25 209 LEU A CA 1
ATOM 1569 C C . LEU A 1 209 ? -19.913 -4.402 0.561 1.00 96.25 209 LEU A C 1
ATOM 1571 O O . LEU A 1 209 ? -20.436 -3.309 0.320 1.00 96.25 209 LEU A O 1
ATOM 1575 N N . ARG A 1 210 ? -20.067 -5.469 -0.242 1.00 95.62 210 ARG A N 1
ATOM 1576 C CA . ARG A 1 210 ? -21.003 -5.509 -1.381 1.00 95.62 210 ARG A CA 1
ATOM 1577 C C . ARG A 1 210 ? -22.441 -5.302 -0.923 1.00 95.62 210 ARG A C 1
ATOM 1579 O O . ARG A 1 210 ? -23.218 -4.668 -1.637 1.00 95.62 210 ARG A O 1
ATOM 1586 N N . GLU A 1 211 ? -22.762 -5.754 0.282 1.00 95.50 211 GLU A N 1
ATOM 1587 C CA . GLU A 1 211 ? -24.048 -5.508 0.914 1.00 95.50 211 GLU A CA 1
ATOM 1588 C C . GLU A 1 211 ? -24.116 -4.084 1.504 1.00 95.50 211 GLU A C 1
ATOM 1590 O O . GLU A 1 211 ? -23.086 -3.444 1.752 1.00 95.50 211 GLU A O 1
ATOM 1595 N N . PRO A 1 212 ? -25.322 -3.520 1.696 1.00 91.88 212 PRO A N 1
ATOM 1596 C CA . PRO A 1 212 ? -25.485 -2.254 2.403 1.00 91.88 212 PRO A CA 1
ATOM 1597 C C . PRO A 1 212 ? -24.915 -2.314 3.826 1.00 91.88 212 PRO A C 1
ATOM 1599 O O . PRO A 1 212 ? -25.022 -3.338 4.500 1.00 91.88 212 PRO A O 1
ATOM 1602 N N . LEU A 1 213 ? -24.358 -1.196 4.304 1.00 91.25 213 LEU A N 1
ATOM 1603 C CA . LEU A 1 213 ? -23.932 -1.086 5.700 1.00 91.25 213 LEU A CA 1
ATOM 1604 C C . LEU A 1 213 ? -25.125 -1.208 6.645 1.00 91.25 213 LEU A C 1
ATOM 1606 O O . LEU A 1 213 ? -26.229 -0.751 6.342 1.00 91.25 213 LEU A O 1
ATOM 1610 N N . ASP A 1 214 ? -24.854 -1.764 7.822 1.00 90.88 214 ASP A N 1
ATOM 1611 C CA . ASP A 1 214 ? -25.758 -1.684 8.961 1.00 90.88 214 ASP A CA 1
ATOM 1612 C C . ASP A 1 214 ? -26.101 -0.203 9.233 1.00 90.88 214 ASP A C 1
ATOM 1614 O O . ASP A 1 214 ? -25.180 0.601 9.423 1.00 90.88 214 ASP A O 1
ATOM 1618 N N . PRO A 1 215 ? -27.392 0.185 9.249 1.00 91.19 215 PRO A N 1
ATOM 1619 C CA . PRO A 1 215 ? -27.802 1.555 9.542 1.00 91.19 215 PRO A CA 1
ATOM 1620 C C . PRO A 1 215 ? -27.252 2.099 10.866 1.00 91.19 215 PRO A C 1
ATOM 1622 O O . PRO A 1 215 ? -27.073 3.308 10.984 1.00 91.19 215 PRO A O 1
ATOM 1625 N N . GLU A 1 216 ? -26.946 1.239 11.844 1.00 92.00 216 GLU A N 1
ATOM 1626 C CA . GLU A 1 216 ? -26.331 1.647 13.117 1.00 92.00 216 GLU A CA 1
ATOM 1627 C C . GLU A 1 216 ? -24.869 2.102 12.978 1.00 92.00 216 GLU A C 1
ATOM 1629 O O . GLU A 1 216 ? -24.329 2.744 13.881 1.00 92.00 216 GLU A O 1
ATOM 1634 N N . LEU A 1 217 ? -24.214 1.761 11.866 1.00 92.81 217 LEU A N 1
ATOM 1635 C CA . LEU A 1 217 ? -22.823 2.109 11.567 1.00 92.81 217 LEU A CA 1
ATOM 1636 C C . LEU A 1 217 ? -22.703 3.262 10.559 1.00 92.81 217 LEU A C 1
ATOM 1638 O O . LEU A 1 217 ? -21.603 3.762 10.332 1.00 92.81 217 LEU A O 1
ATOM 1642 N N . ALA A 1 218 ? -23.809 3.705 9.960 1.00 93.44 218 ALA A N 1
ATOM 1643 C CA . ALA A 1 218 ? -23.800 4.754 8.948 1.00 93.44 218 ALA A CA 1
ATOM 1644 C C . ALA A 1 218 ? -23.758 6.158 9.579 1.00 93.44 218 ALA A C 1
ATOM 1646 O O . ALA A 1 218 ? -24.641 6.527 10.351 1.00 93.44 218 ALA A O 1
ATOM 1647 N N . GLY A 1 219 ? -22.761 6.970 9.206 1.00 94.44 219 GLY A N 1
ATOM 1648 C CA . GLY A 1 219 ? -22.682 8.386 9.597 1.00 94.44 219 GLY A CA 1
ATOM 1649 C C . GLY A 1 219 ? -22.360 8.637 11.076 1.00 94.44 219 GLY A C 1
ATOM 1650 O O . GLY A 1 219 ? -22.716 9.691 11.599 1.00 94.44 219 GLY A O 1
ATOM 1651 N N . VAL A 1 220 ? -21.725 7.673 11.754 1.00 96.75 220 VAL A N 1
ATOM 1652 C CA . VAL A 1 220 ? -21.422 7.732 13.200 1.00 96.75 220 VAL A CA 1
ATOM 1653 C C . VAL A 1 220 ? -19.926 7.713 13.535 1.00 96.75 220 VAL A C 1
ATOM 1655 O O . VAL A 1 220 ? -19.577 7.706 14.714 1.00 96.75 220 VAL A O 1
ATOM 1658 N N . PHE A 1 221 ? -19.054 7.673 12.526 1.00 98.31 221 PHE A N 1
ATOM 1659 C CA . PHE A 1 221 ? -17.598 7.657 12.685 1.00 98.31 221 PHE A CA 1
ATOM 1660 C C . PHE A 1 221 ? -16.996 8.988 12.240 1.00 98.31 221 PHE A C 1
ATOM 1662 O O . PHE A 1 221 ? -17.523 9.636 11.337 1.00 98.31 221 PHE A O 1
ATOM 1669 N N . ASP A 1 222 ? -15.895 9.380 12.875 1.00 98.44 222 ASP A N 1
ATOM 1670 C CA . ASP A 1 222 ? -15.184 10.624 12.569 1.00 98.44 222 ASP A CA 1
ATOM 1671 C C . ASP A 1 222 ? -14.097 10.398 11.504 1.00 98.44 222 ASP A C 1
ATOM 1673 O O . ASP A 1 222 ? -13.849 11.263 10.665 1.00 98.44 222 ASP A O 1
ATOM 1677 N N . THR A 1 223 ? -13.485 9.210 11.523 1.00 98.25 223 THR A N 1
ATOM 1678 C CA . THR A 1 223 ? -12.412 8.783 10.617 1.00 98.25 223 THR A CA 1
ATOM 1679 C C . THR A 1 223 ? -12.715 7.377 10.109 1.00 98.25 223 THR A C 1
ATOM 1681 O O . THR A 1 223 ? -13.196 6.531 10.867 1.00 98.25 223 THR A O 1
ATOM 1684 N N . PHE A 1 224 ? -12.363 7.084 8.856 1.00 98.38 224 PHE A N 1
ATOM 1685 C CA . PHE A 1 224 ? -12.279 5.710 8.369 1.00 98.38 224 PHE A CA 1
ATOM 1686 C C . PHE A 1 224 ? -10.906 5.398 7.765 1.00 98.38 224 PHE A C 1
ATOM 1688 O O . PHE A 1 224 ? -10.190 6.291 7.309 1.00 98.38 224 PHE A O 1
ATOM 1695 N N . HIS A 1 225 ? -10.540 4.119 7.749 1.00 98.50 225 HIS A N 1
ATOM 1696 C CA . HIS A 1 225 ? -9.375 3.603 7.034 1.00 98.50 225 HIS A CA 1
ATOM 1697 C C . HIS A 1 225 ? -9.763 2.393 6.181 1.00 98.50 225 HIS A C 1
ATOM 1699 O O . HIS A 1 225 ? -10.626 1.599 6.554 1.00 98.50 225 HIS A O 1
ATOM 1705 N N . THR A 1 226 ? -9.128 2.279 5.018 1.00 98.06 226 THR A N 1
ATOM 1706 C CA . THR A 1 226 ? -9.209 1.116 4.137 1.00 98.06 226 THR A CA 1
ATOM 1707 C C . THR A 1 226 ? -7.967 1.044 3.249 1.00 98.06 226 THR A C 1
ATOM 1709 O O . THR A 1 226 ? -7.381 2.083 2.928 1.00 98.06 226 THR A O 1
ATOM 1712 N N . ASP A 1 227 ? -7.569 -0.167 2.861 1.00 97.19 227 ASP A N 1
ATOM 1713 C CA . ASP A 1 227 ? -6.582 -0.437 1.807 1.00 97.19 227 ASP A CA 1
ATOM 1714 C C . ASP A 1 227 ? -7.252 -1.327 0.740 1.00 97.19 227 ASP A C 1
ATOM 1716 O O . ASP A 1 227 ? -7.246 -2.553 0.845 1.00 97.19 227 ASP A O 1
ATOM 1720 N N . PRO A 1 228 ? -8.002 -0.723 -0.197 1.00 95.81 228 PRO A N 1
ATOM 1721 C CA . PRO A 1 228 ? -8.988 -1.441 -0.993 1.00 95.81 228 PRO A CA 1
ATOM 1722 C C . PRO A 1 228 ? -8.382 -2.069 -2.257 1.00 95.81 228 PRO A C 1
ATOM 1724 O O . PRO A 1 228 ? -7.372 -1.580 -2.767 1.00 95.81 228 PRO A O 1
ATOM 1727 N N . PRO A 1 229 ? -9.065 -3.051 -2.877 1.00 94.38 229 PRO A N 1
ATOM 1728 C CA . PRO A 1 229 ? -8.718 -3.503 -4.220 1.00 94.38 229 PRO A CA 1
ATOM 1729 C C . PRO A 1 229 ? -8.703 -2.336 -5.222 1.00 94.38 229 PRO A C 1
ATOM 1731 O O . PRO A 1 229 ? -9.652 -1.550 -5.300 1.00 94.38 229 PRO A O 1
ATOM 1734 N N . GLU A 1 230 ? -7.649 -2.248 -6.038 1.00 91.62 230 GLU A N 1
ATOM 1735 C CA . GLU A 1 230 ? -7.372 -1.069 -6.882 1.00 91.62 230 GLU A CA 1
ATOM 1736 C C . GLU A 1 230 ? -8.262 -0.950 -8.135 1.00 91.62 230 GLU A C 1
ATOM 1738 O O . GLU A 1 230 ? -8.250 0.068 -8.833 1.00 91.62 230 GLU A O 1
ATOM 1743 N N . ALA A 1 231 ? -9.057 -1.976 -8.454 1.00 92.62 231 ALA A N 1
ATOM 1744 C CA . ALA A 1 231 ? -10.043 -1.874 -9.525 1.00 92.62 231 ALA A CA 1
ATOM 1745 C C . ALA A 1 231 ? -11.080 -0.790 -9.187 1.00 92.62 231 ALA A C 1
ATOM 1747 O O . ALA A 1 231 ? -11.507 -0.672 -8.043 1.00 92.62 231 ALA A O 1
ATOM 1748 N N . LEU A 1 232 ? -11.568 -0.048 -10.190 1.00 94.38 232 LEU A N 1
ATOM 1749 C CA . LEU A 1 232 ? -12.512 1.060 -9.971 1.00 94.38 232 LEU A CA 1
ATOM 1750 C C . LEU A 1 232 ? -13.732 0.660 -9.123 1.00 94.38 232 LEU A C 1
ATOM 1752 O O . LEU A 1 232 ? -14.156 1.419 -8.259 1.00 94.38 232 LEU A O 1
ATOM 1756 N N . ALA A 1 233 ? -14.283 -0.536 -9.347 1.00 95.25 233 ALA A N 1
ATOM 1757 C CA . ALA A 1 233 ? -15.395 -1.045 -8.549 1.00 95.25 233 ALA A CA 1
ATOM 1758 C C . ALA A 1 233 ? -15.009 -1.281 -7.077 1.00 95.25 233 ALA A C 1
ATOM 1760 O O . ALA A 1 233 ? -15.815 -0.991 -6.201 1.00 95.25 233 ALA A O 1
ATOM 1761 N N . GLY A 1 234 ? -13.789 -1.761 -6.807 1.00 95.38 234 GLY A N 1
ATOM 1762 C CA . GLY A 1 234 ? -13.251 -1.934 -5.455 1.00 95.38 234 GLY A CA 1
ATOM 1763 C C . GLY A 1 234 ? -13.034 -0.593 -4.759 1.00 95.38 234 GLY A C 1
ATOM 1764 O O . GLY A 1 234 ? -13.560 -0.384 -3.669 1.00 95.38 234 GLY A O 1
ATOM 1765 N N . LEU A 1 235 ? -12.386 0.359 -5.435 1.00 96.44 235 LEU A N 1
ATOM 1766 C CA . LEU A 1 235 ? -12.212 1.725 -4.932 1.00 96.44 235 LEU A CA 1
ATOM 1767 C C . LEU A 1 235 ? -13.553 2.368 -4.563 1.00 96.44 235 LEU A C 1
ATOM 1769 O O . LEU A 1 235 ? -13.719 2.843 -3.444 1.00 96.44 235 LEU A O 1
ATOM 1773 N N . LEU A 1 236 ? -14.529 2.352 -5.479 1.00 96.44 236 LEU A N 1
ATOM 1774 C CA . LEU A 1 236 ? -15.854 2.928 -5.233 1.00 96.44 236 LEU A CA 1
ATOM 1775 C C . LEU A 1 236 ? -16.599 2.213 -4.105 1.00 96.44 236 LEU A C 1
ATOM 1777 O O . LEU A 1 236 ? -17.310 2.866 -3.345 1.00 96.44 236 LEU A O 1
ATOM 1781 N N . LEU A 1 237 ? -16.443 0.891 -3.997 1.00 96.00 237 LEU A N 1
ATOM 1782 C CA . LEU A 1 237 ? -17.079 0.107 -2.950 1.00 96.00 237 LEU A CA 1
ATOM 1783 C C . LEU A 1 237 ? -16.533 0.480 -1.574 1.00 96.00 237 LEU A C 1
ATOM 1785 O O . LEU A 1 237 ? -17.307 0.853 -0.707 1.00 96.00 237 LEU A O 1
ATOM 1789 N N . PHE A 1 238 ? -15.223 0.399 -1.368 1.00 97.38 238 PHE A N 1
ATOM 1790 C CA . PHE A 1 238 ? -14.628 0.610 -0.050 1.00 97.38 238 PHE A CA 1
ATOM 1791 C C . PHE A 1 238 ? -14.617 2.091 0.342 1.00 97.38 238 PHE A C 1
ATOM 1793 O O . PHE A 1 238 ? -15.065 2.433 1.432 1.00 97.38 238 PHE A O 1
ATOM 1800 N N . ILE A 1 239 ? -14.194 2.987 -0.559 1.00 96.69 239 ILE A N 1
ATOM 1801 C CA . ILE A 1 239 ? -14.158 4.433 -0.278 1.00 96.69 239 ILE A CA 1
ATOM 1802 C C . ILE A 1 239 ? -15.575 4.992 -0.144 1.00 96.69 239 ILE A C 1
ATOM 1804 O O . ILE A 1 239 ? -15.803 5.856 0.685 1.00 96.69 239 ILE A O 1
ATOM 1808 N N . GLY A 1 240 ? -16.540 4.504 -0.929 1.00 94.50 240 GLY A N 1
ATOM 1809 C CA . GLY A 1 240 ? -17.930 4.958 -0.831 1.00 94.50 240 GLY A CA 1
ATOM 1810 C C . GLY A 1 240 ? -18.675 4.457 0.412 1.00 94.50 240 GLY A C 1
ATOM 1811 O O . GLY A 1 240 ? -19.790 4.910 0.667 1.00 94.50 240 GLY A O 1
ATOM 1812 N N . ARG A 1 241 ? -18.109 3.489 1.144 1.00 94.38 241 ARG A N 1
ATOM 1813 C CA . ARG A 1 241 ? -18.649 2.959 2.408 1.00 94.38 241 ARG A CA 1
ATOM 1814 C C . ARG A 1 241 ? -18.047 3.654 3.630 1.00 94.38 241 ARG A C 1
ATOM 1816 O O . ARG A 1 241 ? -18.711 3.678 4.662 1.00 94.38 241 ARG A O 1
ATOM 1823 N N . GLY A 1 242 ? -16.820 4.156 3.512 1.00 93.12 242 GLY A N 1
ATOM 1824 C CA . GLY A 1 242 ? -16.175 4.990 4.524 1.00 93.12 242 GLY A CA 1
ATOM 1825 C C . GLY A 1 242 ? -16.800 6.371 4.596 1.00 93.12 242 GLY A C 1
ATOM 1826 O O . GLY A 1 242 ? -17.007 6.843 5.733 1.00 93.12 242 GLY A O 1
#

Sequence (242 aa):
MDLQALADEVSEHLGFPVSPADVRRVWAALAADPSFWSFAPRARVPLRAAGAVVARLEAAGLVSLEGDKVRLTPAGRTALEQAGIAPLPAPECPACRGTGVVGERFLPEQAARFYRIAAARPAPVAEYDQVQLLSEDVWRRVAFMAERGDLAGLDLLVLGDDDLLSVATALTGLPRRVVVLEVDRRLVDFINGVAREEGLSLSARVADLREPLDPELAGVFDTFHTDPPEALAGLLLFIGRG

Foldseek 3Di:
DDLQVLQVVLCVVVVHGGHSLLLLLLLQLCQQPFFLVRSQVRSVDPSSSSVSSLVVCVVVVQWDDDPRGTHGDPNVVVVCVVVVRHHDDDPADPQCRNLPFNLCVPPVVLLVVQLVLLVPADDDDVVQPDDEDDSRVLSSVLRVCVVVVNAAAWEEEEEAASNVNQSSSQSSVRHPAYEYEHQDVSRQVSQVVSCVVVVTNYHYDNDDLVDDDDPVPPPRGSYYDYDWDPPPVGCCSRVVND

Radius of gyration: 22.07 Å; chains: 1; bounding box: 53×30×58 Å

Secondary structure (DSSP, 8-state):
--HHHHHHHHHHHHTS---HHHHHHHHHHHHH--BHHHHHHHHTS-HHHHHHHHHHHHHTTSEEEETTEEEE-HHHHHHHHHTTPPPPP----TTTTTSS--GGGSSHHHHHHHHHHHTTSPPP-GGGT--PPPHHHHHHHHHHHHHHTSSTT-EEEEE--TT-HHHHHHHTT--SEEEEEES-HHHHHHHHHHHHHHT-SEEEEE--TTSPPPGGGTT--SEEEE---SSHHHHHHHHTT-